Protein AF-A0A4Q6AAB5-F1 (afdb_monomer)

Nearest PDB structures (foldseek):
  7kp8-assembly1_B  TM=5.619E-01  e=3.065E+00  Mus musculus
  8qzs-assembly1_8  TM=2.755E-01  e=4.698E+00  Homo sapiens

Secondary structure (DSSP, 8-state):
---------------------PPTTTT---EEE-TTS-EEETTEEEGGGT--TT---EEEESS-SSSS-EEEE--EEETTTTEEE---EEESSEEEEE--TTTT--EEEEEE-----SS--SEEEEEEEE--SSTT--EEEEEEEEEEETTTTEEEEEEEEEEEEPPEEEEEEEEEE--

Foldseek 3Di:
DDDDDDDPDDPPDPCPPPPFPDQPCPQQPAWDQDPQRAIDGPQKDKPVVADDDPDYQWDWDAPDPPHGTDIDGDFFFDDPVGDTAGIDMAGHDWDWYFPDDPPPTHIDTDDDGDDDGPDDDFKDKDKDADDDPDPPDWDKDWDWDWDQDPVVRDIDTPWIWMDTDDHHHDIDMDITGTD

Sequence (179 aa):
MKSTKLFLTGMLLSCAGLAQSQILNADFEQWSVMANGKDSAHQWSSSNNVVIGTTVSLLKETPGHSGTAAAHVVTSPFGFVQYSTLGILVNGQANFSYGGGGGGANVAYESGGGIPIGFKPPSLKGFYKYETLTTSDQGMAVILLTKYNTTLNKRDTVSLATHSFPVVGSYTAFEINLP

Mean predicted aligned error: 7.6 Å

Radius of gyration: 21.96 Å; Cα contacts (8 Å, |Δi|>4): 319; chains: 1; bounding box: 41×71×73 Å

Structure (mmCIF, N/CA/C/O backbone):
data_AF-A0A4Q6AAB5-F1
#
_entry.id   AF-A0A4Q6AAB5-F1
#
loop_
_atom_site.group_PDB
_atom_site.id
_atom_site.type_symbol
_atom_site.label_atom_id
_atom_site.label_alt_id
_atom_site.label_comp_id
_atom_site.label_asym_id
_atom_site.label_entity_id
_atom_site.label_seq_id
_atom_site.pdbx_PDB_ins_code
_atom_site.Cartn_x
_atom_site.Cartn_y
_atom_site.Cartn_z
_atom_site.occupancy
_atom_site.B_iso_or_equiv
_atom_site.auth_seq_id
_atom_site.auth_comp_id
_atom_site.auth_asym_id
_atom_site.auth_atom_id
_atom_site.pdbx_PDB_model_num
ATOM 1 N N . MET A 1 1 ? -12.640 -55.649 47.898 1.00 43.22 1 MET A N 1
ATOM 2 C CA . MET A 1 1 ? -12.270 -54.216 47.886 1.00 43.22 1 MET A CA 1
ATOM 3 C C . MET A 1 1 ? -11.805 -53.870 46.480 1.00 43.22 1 MET A C 1
ATOM 5 O O . MET A 1 1 ? -10.789 -54.398 46.053 1.00 43.22 1 MET A O 1
ATOM 9 N N . LYS A 1 2 ? -12.612 -53.132 45.707 1.00 40.19 2 LYS A N 1
ATOM 10 C CA . LYS A 1 2 ? -12.336 -52.819 44.294 1.00 40.19 2 LYS A CA 1
ATOM 11 C C . LYS A 1 2 ? -11.726 -51.419 44.208 1.00 40.19 2 LYS A C 1
ATOM 13 O O . LYS A 1 2 ? -12.294 -50.474 44.741 1.00 40.19 2 LYS A O 1
ATOM 18 N N . SER A 1 3 ? -10.554 -51.322 43.589 1.00 48.56 3 SER A N 1
ATOM 19 C CA . SER A 1 3 ? -9.766 -50.101 43.424 1.00 48.56 3 SER A CA 1
ATOM 20 C C . SER A 1 3 ? -10.421 -49.143 42.423 1.00 48.56 3 SER A C 1
ATOM 22 O O . SER A 1 3 ? -10.491 -49.450 41.230 1.00 48.56 3 SER A O 1
ATOM 24 N N . THR A 1 4 ? -10.870 -47.984 42.900 1.00 55.84 4 THR A N 1
ATOM 25 C CA . THR A 1 4 ? -11.369 -46.870 42.083 1.00 55.84 4 THR A CA 1
ATOM 26 C C . THR A 1 4 ? -10.207 -46.258 41.300 1.00 55.84 4 THR A C 1
ATOM 28 O O . THR A 1 4 ? -9.316 -45.645 41.885 1.00 55.84 4 THR A O 1
ATOM 31 N N . LYS A 1 5 ? -10.180 -46.459 39.977 1.00 56.91 5 LYS A N 1
ATOM 32 C CA . LYS A 1 5 ? -9.194 -45.830 39.091 1.00 56.91 5 LYS A CA 1
ATOM 33 C C . LYS A 1 5 ? -9.625 -44.398 38.772 1.00 56.91 5 LYS A C 1
ATOM 35 O O . LYS A 1 5 ? -10.750 -44.157 38.345 1.00 56.91 5 LYS A O 1
ATOM 40 N N . LEU A 1 6 ? -8.689 -43.489 39.014 1.00 57.41 6 LEU A N 1
ATOM 41 C CA . LEU A 1 6 ? -8.709 -42.054 38.761 1.00 57.41 6 LEU A CA 1
ATOM 42 C C . LEU A 1 6 ? -9.123 -41.748 37.307 1.00 57.41 6 LEU A C 1
ATOM 44 O O . LEU A 1 6 ? -8.396 -42.080 36.374 1.00 57.41 6 LEU A O 1
ATOM 48 N N . PHE A 1 7 ? -10.280 -41.112 37.124 1.00 54.22 7 PHE A N 1
ATOM 49 C CA . PHE A 1 7 ? -10.737 -40.569 35.841 1.00 54.22 7 PHE A CA 1
ATOM 50 C C . PHE A 1 7 ? -10.439 -39.061 35.832 1.00 54.22 7 PHE A C 1
ATOM 52 O O . PHE A 1 7 ? -11.279 -38.243 36.193 1.00 54.22 7 PHE A O 1
ATOM 59 N N . LEU A 1 8 ? -9.201 -38.690 35.489 1.00 56.28 8 LEU A N 1
ATOM 60 C CA . LEU A 1 8 ? -8.804 -37.298 35.254 1.00 56.28 8 LEU A CA 1
ATOM 61 C C . LEU A 1 8 ? -8.865 -37.030 33.744 1.00 56.28 8 LEU A C 1
ATOM 63 O O . LEU A 1 8 ? -7.852 -36.947 33.052 1.00 56.28 8 LEU A O 1
ATOM 67 N N . THR A 1 9 ? -10.083 -36.999 33.210 1.00 54.84 9 THR A N 1
ATOM 68 C CA . THR A 1 9 ? -10.344 -36.764 31.789 1.00 54.84 9 THR A CA 1
ATOM 69 C C . THR A 1 9 ? -10.409 -35.267 31.514 1.00 54.84 9 THR A C 1
ATOM 71 O O . THR A 1 9 ? -11.390 -34.608 31.835 1.00 54.84 9 THR A O 1
ATOM 74 N N . GLY A 1 10 ? -9.365 -34.758 30.859 1.00 55.53 10 GLY A N 1
ATOM 75 C CA . GLY A 1 10 ? -9.547 -33.848 29.729 1.00 55.53 10 GLY A CA 1
ATOM 76 C C . GLY A 1 10 ? -9.841 -32.382 30.033 1.00 55.53 10 GLY A C 1
ATOM 77 O O . GLY A 1 10 ? -10.748 -31.820 29.432 1.00 55.53 10 GLY A O 1
ATOM 78 N N . MET A 1 11 ? -9.011 -31.717 30.837 1.00 53.50 11 MET A N 1
ATOM 79 C CA . MET A 1 11 ? -8.832 -30.263 30.717 1.00 53.50 11 MET A CA 1
ATOM 80 C C . MET A 1 11 ? -7.807 -29.989 29.598 1.00 53.50 11 MET A C 1
ATOM 82 O O . MET A 1 11 ? -6.718 -29.465 29.818 1.00 53.50 11 MET A O 1
ATOM 86 N N . LEU A 1 12 ? -8.119 -30.453 28.382 1.00 54.41 12 LEU A N 1
ATOM 87 C CA . LEU A 1 12 ? -7.365 -30.117 27.178 1.00 54.41 12 LEU A CA 1
ATOM 88 C C . LEU A 1 12 ? -7.671 -28.661 26.849 1.00 54.41 12 LEU A C 1
ATOM 90 O O . LEU A 1 12 ? -8.711 -28.346 26.280 1.00 54.41 12 LEU A O 1
ATOM 94 N N . LEU A 1 13 ? -6.759 -27.806 27.309 1.00 56.72 13 LEU A N 1
ATOM 95 C CA . LEU A 1 13 ? -6.374 -26.521 26.742 1.00 56.72 13 LEU A CA 1
ATOM 96 C C . LEU A 1 13 ? -7.282 -26.056 25.595 1.00 56.72 13 LEU A C 1
ATOM 98 O O . LEU A 1 13 ? -6.943 -26.175 24.418 1.00 56.72 13 LEU A O 1
ATOM 102 N N . SER A 1 14 ? -8.382 -25.392 25.940 1.00 51.00 14 SER A N 1
ATOM 103 C CA . SER A 1 14 ? -8.953 -24.368 25.073 1.00 51.00 14 SER A CA 1
ATOM 104 C C . SER A 1 14 ? -8.048 -23.135 25.143 1.00 51.00 14 SER A C 1
ATOM 106 O O . SER A 1 14 ? -8.457 -22.061 25.583 1.00 51.00 14 SER A O 1
ATOM 108 N N . CYS A 1 15 ? -6.791 -23.281 24.716 1.00 54.50 15 CYS A N 1
ATOM 109 C CA . CYS A 1 15 ? -6.034 -22.160 24.189 1.00 54.50 15 CYS A CA 1
ATOM 110 C C . CYS A 1 15 ? -6.693 -21.815 22.855 1.00 54.50 15 CYS A C 1
ATOM 112 O O . CYS A 1 15 ? -6.166 -22.108 21.786 1.00 54.50 15 CYS A O 1
ATOM 114 N N . ALA A 1 16 ? -7.888 -21.225 22.931 1.00 52.66 16 ALA A N 1
ATOM 115 C CA . ALA A 1 16 ? -8.398 -20.383 21.876 1.00 52.66 16 ALA A CA 1
ATOM 116 C C . ALA A 1 16 ? -7.387 -19.244 21.785 1.00 52.66 16 ALA A C 1
ATOM 118 O O . ALA A 1 16 ? -7.485 -18.246 22.500 1.00 52.66 16 ALA A O 1
ATOM 119 N N . GLY A 1 17 ? -6.330 -19.473 20.998 1.00 54.16 17 GLY A N 1
ATOM 120 C CA . GLY A 1 17 ? -5.421 -18.430 20.585 1.00 54.16 17 GLY A CA 1
ATOM 121 C C . GLY A 1 17 ? -6.315 -17.310 20.106 1.00 54.16 17 GLY A C 1
ATOM 122 O O . GLY A 1 17 ? -7.160 -17.529 19.238 1.00 54.16 17 GLY A O 1
ATOM 123 N N . LEU A 1 18 ? -6.217 -16.163 20.771 1.00 51.06 18 LEU A N 1
ATOM 124 C CA . LEU A 1 18 ? -6.867 -14.948 20.329 1.00 51.06 18 LEU A CA 1
ATOM 125 C C . LEU A 1 18 ? -6.404 -14.772 18.890 1.00 51.06 18 LEU A C 1
ATOM 127 O O . LEU A 1 18 ? -5.258 -14.388 18.657 1.00 51.06 18 LEU A O 1
ATOM 131 N N . ALA A 1 19 ? -7.253 -15.153 17.938 1.00 54.97 19 ALA A N 1
ATOM 132 C CA . ALA A 1 19 ? -7.039 -14.878 16.540 1.00 54.97 19 ALA A CA 1
ATOM 133 C C . ALA A 1 19 ? -7.083 -13.358 16.459 1.00 54.97 19 ALA A C 1
ATOM 135 O O . ALA A 1 19 ? -8.150 -12.747 16.390 1.00 54.97 19 ALA A O 1
ATOM 136 N N . GLN A 1 20 ? -5.916 -12.731 16.604 1.00 60.28 20 GLN A N 1
ATOM 137 C CA . GLN A 1 20 ? -5.741 -11.348 16.224 1.00 60.28 20 GLN A CA 1
ATOM 138 C C . GLN A 1 20 ? -6.239 -11.307 14.789 1.00 60.28 20 GLN A C 1
ATOM 140 O O . GLN A 1 20 ? -5.751 -12.071 13.960 1.00 60.28 20 GLN A O 1
ATOM 145 N N . SER A 1 21 ? -7.284 -10.516 14.538 1.00 59.91 21 SER A N 1
ATOM 146 C CA . SER A 1 21 ? -7.788 -10.272 13.192 1.00 59.91 21 SER A CA 1
ATOM 147 C C . SER A 1 21 ? -6.615 -9.795 12.348 1.00 59.91 21 SER A C 1
ATOM 149 O O . SER A 1 21 ? -6.249 -8.619 12.390 1.00 59.91 21 SER A O 1
ATOM 151 N N . GLN A 1 22 ? -5.989 -10.733 11.649 1.00 76.81 22 GLN A N 1
ATOM 152 C CA . GLN A 1 22 ? -4.852 -10.474 10.797 1.00 76.81 22 GLN A CA 1
ATOM 153 C C . GLN A 1 22 ? -5.372 -9.714 9.583 1.00 76.81 22 GLN A C 1
ATOM 155 O O . GLN A 1 22 ? -6.506 -9.922 9.142 1.00 76.81 22 GLN A O 1
ATOM 160 N N . ILE A 1 23 ? -4.550 -8.816 9.043 1.00 89.56 23 ILE A N 1
ATOM 161 C CA . ILE A 1 23 ? -4.801 -8.297 7.701 1.00 89.56 23 ILE A CA 1
ATOM 162 C C . ILE A 1 23 ? -4.954 -9.520 6.787 1.00 89.56 23 ILE A C 1
ATOM 164 O O . ILE A 1 23 ? -4.093 -10.402 6.770 1.00 89.56 23 ILE A O 1
ATOM 168 N N . LEU A 1 24 ? -6.088 -9.620 6.098 1.00 92.38 24 LEU A N 1
ATOM 169 C CA . LEU A 1 24 ? -6.353 -10.751 5.216 1.00 92.38 24 LEU A CA 1
ATOM 170 C C . LEU A 1 24 ? -5.321 -10.756 4.082 1.00 92.38 24 LEU A C 1
ATOM 172 O O . LEU A 1 24 ? -5.026 -9.696 3.531 1.00 92.38 24 LEU A O 1
ATOM 176 N N . ASN A 1 25 ? -4.792 -11.937 3.742 1.00 95.38 25 ASN A N 1
ATOM 177 C CA . ASN A 1 25 ? -3.766 -12.101 2.702 1.00 95.38 25 ASN A CA 1
ATOM 178 C C . ASN A 1 25 ? -2.550 -11.169 2.915 1.00 95.38 25 ASN A C 1
ATOM 180 O O . ASN A 1 25 ? -2.081 -10.515 1.986 1.00 95.38 25 ASN A O 1
ATOM 184 N N . ALA A 1 26 ? -2.084 -11.039 4.164 1.00 94.50 26 ALA A N 1
ATOM 185 C CA . ALA A 1 26 ? -0.901 -10.238 4.509 1.00 94.50 26 ALA A CA 1
ATOM 186 C C . ALA A 1 26 ? 0.427 -10.878 4.074 1.00 94.50 26 ALA A C 1
ATOM 188 O O . ALA A 1 26 ? 1.454 -10.206 4.050 1.00 94.50 26 ALA A O 1
ATOM 189 N N . ASP A 1 27 ? 0.404 -12.174 3.776 1.00 95.06 27 ASP A N 1
ATOM 190 C CA . ASP A 1 27 ? 1.506 -12.942 3.200 1.00 95.06 27 ASP A CA 1
ATOM 191 C C . ASP A 1 27 ? 1.584 -12.809 1.672 1.00 95.06 27 ASP A C 1
ATOM 193 O O . ASP A 1 27 ? 2.585 -13.199 1.087 1.00 95.06 27 ASP A O 1
ATOM 197 N N . PHE A 1 28 ? 0.567 -12.216 1.033 1.00 97.25 28 PHE A N 1
ATOM 198 C CA . PHE A 1 28 ? 0.476 -12.0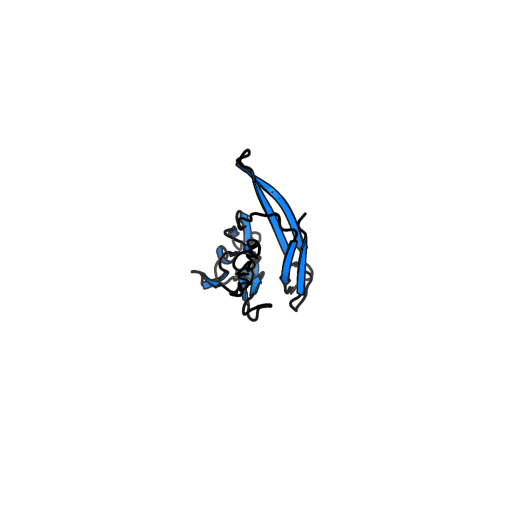45 -0.416 1.00 97.25 28 PHE A CA 1
ATOM 199 C C . PHE A 1 28 ? 0.577 -13.363 -1.190 1.00 97.25 28 PHE A C 1
ATOM 201 O O . PHE A 1 28 ? 1.208 -13.415 -2.240 1.00 97.25 28 PHE A O 1
ATOM 208 N N . GLU A 1 29 ? -0.075 -14.428 -0.733 1.00 97.81 29 GLU A N 1
ATOM 209 C CA . GLU A 1 29 ? -0.094 -15.703 -1.465 1.00 97.81 29 GLU A CA 1
ATOM 210 C C . GLU A 1 29 ? -1.301 -15.821 -2.412 1.00 97.81 29 GLU A C 1
ATOM 212 O O . GLU A 1 29 ? -1.269 -16.565 -3.396 1.00 97.81 29 GLU A O 1
ATOM 217 N N . GLN A 1 30 ? -2.361 -15.040 -2.179 1.00 97.81 30 GLN A N 1
ATOM 218 C CA . GLN A 1 30 ? -3.592 -15.082 -2.972 1.00 97.81 30 GLN A CA 1
ATOM 219 C C . GLN A 1 30 ? -3.668 -13.936 -3.990 1.00 97.81 30 GLN A C 1
ATOM 221 O O . GLN A 1 30 ? -3.743 -12.759 -3.623 1.00 97.81 30 GLN A O 1
ATOM 226 N N . TRP A 1 31 ? -3.706 -14.292 -5.277 1.00 98.06 31 TRP A N 1
ATOM 227 C CA . TRP A 1 31 ? -3.702 -13.357 -6.404 1.00 98.06 31 TRP A CA 1
ATOM 228 C C . TRP A 1 31 ? -4.721 -13.745 -7.470 1.00 98.06 31 TRP A C 1
ATOM 230 O O . TRP A 1 31 ? -5.031 -14.921 -7.660 1.00 98.06 31 TRP A O 1
ATOM 240 N N . SER A 1 32 ? -5.157 -12.744 -8.222 1.00 97.44 32 SER A N 1
ATOM 241 C CA . SER A 1 32 ? -5.916 -12.887 -9.460 1.00 97.44 32 SER A CA 1
ATOM 242 C C . SER A 1 32 ? -5.357 -11.946 -10.524 1.00 97.44 32 SER A C 1
ATOM 244 O O . SER A 1 32 ? -4.598 -11.024 -10.218 1.00 97.44 32 SE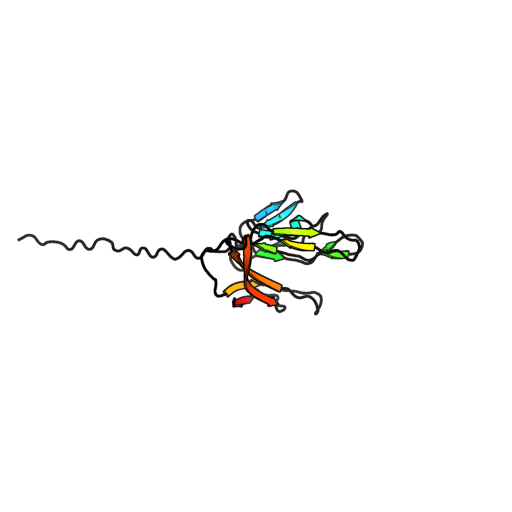R A O 1
ATOM 246 N N . VAL A 1 33 ? -5.751 -12.171 -11.774 1.00 95.81 33 VAL A N 1
ATOM 247 C CA . VAL A 1 33 ? -5.492 -11.243 -12.878 1.00 95.81 33 VAL A CA 1
ATOM 248 C C . VAL A 1 33 ? -6.788 -10.494 -13.167 1.00 95.81 33 VAL A C 1
ATOM 250 O O . VAL A 1 33 ? -7.836 -11.108 -13.371 1.00 95.81 33 VAL A O 1
ATOM 253 N N . MET A 1 34 ? -6.733 -9.165 -13.159 1.00 90.81 34 MET A N 1
ATOM 254 C CA . MET A 1 34 ? -7.886 -8.311 -13.441 1.00 90.81 34 MET A CA 1
ATOM 255 C C . MET A 1 34 ? -8.265 -8.338 -14.925 1.00 90.81 34 MET A C 1
ATOM 257 O O . MET A 1 34 ? -7.481 -8.739 -15.781 1.00 90.81 34 MET A O 1
ATOM 261 N N . ALA A 1 35 ? -9.449 -7.817 -15.258 1.00 87.38 35 ALA A N 1
ATOM 262 C CA . ALA A 1 35 ? -9.916 -7.715 -16.645 1.00 87.38 35 ALA A CA 1
ATOM 263 C C . ALA A 1 35 ? -8.978 -6.896 -17.558 1.00 87.38 35 ALA A C 1
ATOM 265 O O . ALA A 1 35 ? -8.960 -7.104 -18.767 1.00 87.38 35 ALA A O 1
ATOM 266 N N . ASN A 1 36 ? -8.177 -5.987 -16.988 1.00 86.38 36 ASN A N 1
ATOM 267 C CA . ASN A 1 36 ? -7.155 -5.223 -17.708 1.00 86.38 36 ASN A CA 1
ATOM 268 C C . ASN A 1 36 ? -5.803 -5.962 -17.839 1.00 86.38 36 ASN A C 1
ATOM 270 O O . ASN A 1 36 ? -4.825 -5.354 -18.268 1.00 86.38 36 ASN A O 1
ATOM 274 N N . GLY A 1 37 ? -5.738 -7.241 -17.451 1.00 91.31 37 GLY A N 1
ATOM 275 C CA . GLY A 1 37 ? -4.548 -8.089 -17.542 1.00 91.31 37 GLY A CA 1
ATOM 276 C C . GLY A 1 37 ? -3.503 -7.867 -16.447 1.00 91.31 37 GLY A C 1
ATOM 277 O O . GLY A 1 37 ? -2.430 -8.456 -16.525 1.00 91.31 37 GLY A O 1
ATOM 278 N N . LYS A 1 38 ? -3.779 -7.022 -15.446 1.00 94.12 38 LYS A N 1
ATOM 279 C CA . LYS A 1 38 ? -2.826 -6.682 -14.377 1.00 94.12 38 LYS A CA 1
ATOM 280 C C . LYS A 1 38 ? -3.065 -7.525 -13.130 1.00 94.12 38 LYS A C 1
ATOM 282 O O . LYS A 1 38 ? -4.204 -7.890 -12.830 1.00 94.12 38 LYS A O 1
ATOM 287 N N . ASP A 1 39 ? -2.000 -7.769 -12.377 1.00 95.56 39 ASP A N 1
ATOM 288 C CA . ASP A 1 39 ? -2.073 -8.488 -11.108 1.00 95.56 39 ASP A CA 1
ATOM 289 C C . ASP A 1 39 ? -2.907 -7.730 -10.065 1.00 95.56 39 ASP A C 1
ATOM 291 O O . ASP A 1 39 ? -2.854 -6.496 -9.953 1.00 95.56 39 ASP A O 1
ATOM 295 N N . SER A 1 40 ? -3.652 -8.495 -9.268 1.00 97.00 40 SER A N 1
ATOM 296 C CA . SER A 1 40 ? -4.423 -8.021 -8.121 1.00 97.00 40 SER A CA 1
ATOM 297 C C . SER A 1 40 ? -4.316 -9.000 -6.955 1.00 97.00 40 SER A C 1
ATOM 299 O O . SER A 1 40 ? -4.730 -10.161 -7.049 1.00 97.00 40 SER A O 1
ATOM 301 N N . ALA A 1 41 ? -3.757 -8.524 -5.844 1.00 97.75 41 ALA A N 1
ATOM 302 C CA . ALA A 1 41 ? -3.713 -9.267 -4.592 1.00 97.75 41 ALA A CA 1
ATOM 303 C C . ALA A 1 41 ? -5.100 -9.251 -3.933 1.00 97.75 41 ALA A C 1
ATOM 305 O O . ALA A 1 41 ? -5.700 -8.193 -3.736 1.00 97.75 41 ALA A O 1
ATOM 306 N N . HIS A 1 42 ? -5.622 -10.421 -3.561 1.00 97.25 42 HIS A N 1
ATOM 307 C CA . HIS A 1 42 ? -6.937 -10.510 -2.923 1.00 97.25 42 HIS A CA 1
ATOM 308 C C . HIS A 1 42 ? -6.973 -9.707 -1.621 1.00 97.25 42 HIS A C 1
ATOM 310 O O . HIS A 1 42 ? -6.038 -9.796 -0.833 1.00 97.25 42 HIS A O 1
ATOM 316 N N . GLN A 1 43 ? -8.076 -8.992 -1.364 1.00 95.88 43 GLN A N 1
ATOM 317 C CA . GLN A 1 43 ? -8.265 -8.130 -0.181 1.00 95.88 43 GLN A CA 1
ATOM 318 C C . GLN A 1 43 ? -7.353 -6.897 -0.120 1.00 95.88 43 GLN A C 1
ATOM 320 O O . GLN A 1 43 ? -7.302 -6.230 0.911 1.00 95.88 43 GLN A O 1
ATOM 325 N N . TRP A 1 44 ? -6.691 -6.550 -1.222 1.00 97.62 44 TRP A N 1
ATOM 326 C CA . TRP A 1 44 ? -5.945 -5.309 -1.368 1.00 97.62 44 TRP A CA 1
ATOM 327 C C . TRP A 1 44 ? -6.416 -4.567 -2.617 1.00 97.62 44 TRP A C 1
ATOM 329 O O . TRP A 1 44 ? -6.767 -5.169 -3.629 1.00 97.62 44 TRP A O 1
ATOM 339 N N . SER A 1 45 ? -6.412 -3.244 -2.547 1.00 97.94 45 SER A N 1
ATOM 340 C CA . SER A 1 45 ? -6.664 -2.366 -3.684 1.00 97.94 45 SER A CA 1
ATOM 341 C C . SER A 1 45 ? -5.370 -1.675 -4.073 1.00 97.94 45 SER A C 1
ATOM 343 O O . SER A 1 45 ? -4.564 -1.323 -3.211 1.00 97.94 45 SER A O 1
ATOM 345 N N . SER A 1 46 ? -5.162 -1.449 -5.365 1.00 97.44 46 SER A N 1
ATOM 346 C CA . SER A 1 46 ? -3.953 -0.788 -5.835 1.00 97.44 46 SER A CA 1
ATOM 347 C C . SER A 1 46 ? -4.227 0.193 -6.959 1.00 97.44 46 SER A C 1
ATOM 349 O O . SER A 1 46 ? -5.268 0.183 -7.614 1.00 97.44 46 SER A O 1
ATOM 351 N N . SER A 1 47 ? -3.224 1.022 -7.209 1.00 95.38 47 SER A N 1
ATOM 352 C CA . SER A 1 47 ? -3.133 1.901 -8.376 1.00 95.38 47 SER A CA 1
ATOM 353 C C . SER A 1 47 ? -3.369 1.190 -9.727 1.00 95.38 47 SER A C 1
ATOM 355 O O . SER A 1 47 ? -3.863 1.839 -10.650 1.00 95.38 47 SER A O 1
ATOM 357 N N . ASN A 1 48 ? -3.155 -0.136 -9.844 1.00 95.06 48 ASN A N 1
ATOM 358 C CA . ASN A 1 48 ? -3.515 -0.909 -11.050 1.00 95.06 48 ASN A CA 1
ATOM 359 C C . ASN A 1 48 ? -5.001 -0.775 -11.434 1.00 95.06 48 ASN A C 1
ATOM 361 O O . ASN A 1 48 ? -5.341 -0.982 -12.601 1.00 95.06 48 ASN A O 1
ATOM 365 N N . ASN A 1 49 ? -5.873 -0.433 -10.478 1.00 93.69 49 ASN A N 1
ATOM 366 C CA . ASN A 1 49 ? -7.313 -0.275 -10.691 1.00 93.69 49 ASN A CA 1
ATOM 367 C C . ASN A 1 49 ? -7.659 0.921 -11.588 1.00 93.69 49 ASN A C 1
ATOM 369 O O . ASN A 1 49 ? -8.708 0.917 -12.226 1.00 93.69 49 ASN A O 1
ATOM 373 N N . VAL A 1 50 ? -6.803 1.945 -11.622 1.00 91.38 50 VAL A N 1
ATOM 374 C CA . VAL A 1 50 ? -7.094 3.220 -12.302 1.00 91.38 50 VAL A CA 1
ATOM 375 C C . VAL A 1 50 ? -6.100 3.568 -13.398 1.00 91.38 50 VAL A C 1
ATOM 377 O O . VAL A 1 50 ? -6.409 4.373 -14.274 1.00 91.38 50 VAL A O 1
ATOM 380 N N . VAL A 1 51 ? -4.914 2.954 -13.391 1.00 88.56 51 VAL A N 1
ATOM 381 C CA . VAL A 1 51 ? -3.930 3.175 -14.452 1.00 88.56 51 VAL A CA 1
ATOM 382 C C . VAL A 1 51 ? -4.355 2.501 -15.756 1.00 88.56 51 VAL A C 1
ATOM 384 O O . VAL A 1 51 ? -4.781 1.342 -15.780 1.00 88.56 51 VAL A O 1
ATOM 387 N N . ILE A 1 52 ? -4.189 3.213 -16.868 1.00 83.75 52 ILE A N 1
ATOM 388 C CA . ILE A 1 52 ? -4.588 2.771 -18.211 1.00 83.75 52 ILE A CA 1
ATOM 389 C C . ILE A 1 52 ? -3.400 2.228 -19.016 1.00 83.75 52 ILE A C 1
ATOM 391 O O . ILE A 1 52 ? -2.240 2.391 -18.640 1.00 83.75 52 ILE A O 1
ATOM 395 N N . GLY A 1 53 ? -3.693 1.565 -20.137 1.00 84.12 53 GLY A N 1
ATOM 396 C CA . GLY A 1 53 ? -2.674 1.017 -21.033 1.00 84.12 53 GLY A CA 1
ATOM 397 C C . GLY A 1 53 ? -1.768 -0.014 -20.352 1.00 84.12 53 GLY A C 1
ATOM 398 O O . GLY A 1 53 ? -2.204 -0.760 -19.473 1.00 84.12 53 GLY A O 1
ATOM 399 N N . THR A 1 54 ? -0.498 -0.033 -20.756 1.00 84.88 54 THR A N 1
ATOM 400 C CA . THR A 1 54 ? 0.512 -1.010 -20.316 1.00 84.88 54 THR A CA 1
ATOM 401 C C . THR A 1 54 ? 1.186 -0.664 -18.988 1.00 84.88 54 THR A C 1
ATOM 403 O O . THR A 1 54 ? 2.065 -1.401 -18.555 1.00 84.88 54 THR A O 1
ATOM 406 N N . THR A 1 55 ? 0.823 0.441 -18.333 1.00 88.94 55 THR A N 1
ATOM 407 C CA . THR A 1 55 ? 1.418 0.806 -17.041 1.00 88.94 55 THR A CA 1
ATOM 408 C C . THR A 1 55 ? 0.980 -0.185 -15.971 1.00 88.94 55 THR A C 1
ATOM 410 O O . THR A 1 55 ? -0.217 -0.380 -15.759 1.00 88.94 55 THR A O 1
ATOM 413 N N . VAL A 1 56 ? 1.947 -0.791 -15.290 1.00 91.81 56 VAL A N 1
ATOM 414 C CA . VAL A 1 56 ? 1.726 -1.714 -14.174 1.00 91.81 56 VAL A CA 1
ATOM 415 C C . VAL A 1 56 ? 2.454 -1.167 -12.957 1.00 91.81 56 VAL A C 1
ATOM 417 O O . VAL A 1 56 ? 3.623 -0.809 -13.054 1.00 91.81 56 VAL A O 1
ATOM 420 N N . SER A 1 57 ? 1.764 -1.067 -11.830 1.00 93.75 57 SER A N 1
ATOM 421 C CA . SER A 1 57 ? 2.277 -0.464 -10.597 1.00 93.75 57 SER A CA 1
ATOM 422 C C . SER A 1 57 ? 2.209 -1.395 -9.382 1.00 93.75 57 SER A C 1
ATOM 424 O O . SER A 1 57 ? 2.783 -1.098 -8.335 1.00 93.75 57 SER A O 1
ATOM 426 N N . LEU A 1 58 ? 1.539 -2.538 -9.533 1.00 97.25 58 LEU A N 1
ATOM 427 C CA . LEU A 1 58 ? 1.604 -3.685 -8.633 1.00 97.25 58 LEU A CA 1
ATOM 428 C C . LEU A 1 58 ? 1.849 -4.951 -9.460 1.00 97.25 58 LEU A C 1
ATOM 430 O O . LEU A 1 58 ? 1.140 -5.192 -10.439 1.00 97.25 58 LEU A O 1
ATOM 434 N N . LEU A 1 59 ? 2.813 -5.758 -9.033 1.00 97.12 59 LEU A N 1
ATOM 435 C CA . LEU A 1 59 ? 3.173 -7.046 -9.619 1.00 97.12 59 LEU A CA 1
ATOM 436 C C . LEU A 1 59 ? 3.243 -8.104 -8.516 1.00 97.12 59 LEU A C 1
ATOM 438 O O . LEU A 1 59 ? 3.648 -7.806 -7.386 1.00 97.12 59 LEU A O 1
ATOM 442 N N . LYS A 1 60 ? 2.908 -9.349 -8.855 1.00 97.94 60 LYS A N 1
ATOM 443 C CA . LYS A 1 60 ? 3.286 -10.504 -8.043 1.00 97.94 60 LYS A CA 1
ATOM 444 C C . LYS A 1 60 ? 4.774 -10.791 -8.249 1.00 97.94 60 LYS A C 1
ATOM 446 O O . LYS A 1 60 ? 5.210 -11.058 -9.365 1.00 97.94 60 LYS A O 1
ATOM 451 N N . GLU A 1 61 ? 5.554 -10.773 -7.175 1.00 97.44 61 GLU A N 1
ATOM 452 C CA . GLU A 1 61 ? 6.975 -11.134 -7.195 1.00 97.44 61 GLU A CA 1
ATOM 453 C C . GLU A 1 61 ? 7.194 -12.549 -6.657 1.00 97.44 61 GLU A C 1
ATOM 455 O O . GLU A 1 61 ? 6.496 -13.000 -5.750 1.00 97.44 61 GLU A O 1
ATOM 460 N N . THR A 1 62 ? 8.177 -13.259 -7.213 1.00 96.50 62 THR A N 1
ATOM 461 C CA . THR A 1 62 ? 8.608 -14.589 -6.770 1.00 96.50 62 THR A CA 1
ATOM 462 C C . THR A 1 62 ? 10.139 -14.668 -6.850 1.00 96.50 62 THR A C 1
ATOM 464 O O . THR A 1 62 ? 10.696 -14.296 -7.884 1.00 96.50 62 THR A O 1
ATOM 467 N N . PRO A 1 63 ? 10.834 -15.176 -5.815 1.00 95.19 63 PRO A N 1
ATOM 468 C CA . PRO A 1 63 ? 10.285 -15.684 -4.556 1.00 95.19 63 PRO A CA 1
ATOM 469 C C . PRO A 1 63 ? 9.899 -14.565 -3.575 1.00 95.19 63 PRO A C 1
ATOM 471 O O . PRO A 1 63 ? 10.529 -13.510 -3.539 1.00 95.19 63 PRO A O 1
ATOM 474 N N . GLY A 1 64 ? 8.885 -14.828 -2.749 1.00 95.44 64 GLY A N 1
ATOM 475 C CA . GLY A 1 64 ? 8.588 -14.016 -1.567 1.00 95.44 64 GLY A CA 1
ATOM 476 C C . GLY A 1 64 ? 9.577 -14.252 -0.420 1.00 95.44 64 GLY A C 1
ATOM 477 O O . GLY A 1 64 ? 10.362 -15.199 -0.442 1.00 95.44 64 GLY A O 1
ATOM 478 N N . HIS A 1 65 ? 9.531 -13.403 0.614 1.00 96.12 65 HIS A N 1
ATOM 479 C CA . HIS A 1 65 ? 10.317 -13.612 1.842 1.00 96.12 65 HIS A CA 1
ATOM 480 C C . HIS A 1 65 ? 9.868 -14.866 2.601 1.00 96.12 65 HIS A C 1
ATOM 482 O O . HIS A 1 65 ? 10.676 -15.667 3.068 1.00 96.12 65 HIS A O 1
ATOM 488 N N . SER A 1 66 ? 8.555 -15.003 2.761 1.00 92.38 66 SER A N 1
ATOM 489 C CA . SER A 1 66 ? 7.896 -16.148 3.373 1.00 92.38 66 SER A CA 1
ATOM 490 C C . SER A 1 66 ? 6.899 -16.674 2.356 1.00 92.38 66 SER A C 1
ATOM 492 O O . SER A 1 66 ? 6.155 -15.882 1.797 1.00 92.38 66 SER A O 1
ATOM 494 N N . GLY A 1 67 ? 6.905 -17.981 2.100 1.00 94.25 67 GLY A N 1
ATOM 495 C CA . GLY A 1 67 ? 6.054 -18.564 1.065 1.00 94.25 67 GLY A CA 1
ATOM 496 C C . GLY A 1 67 ? 6.640 -18.421 -0.339 1.00 94.25 67 GLY A C 1
ATOM 497 O O . GLY A 1 67 ? 7.848 -18.558 -0.537 1.00 94.25 67 GLY A O 1
ATOM 498 N N . THR A 1 68 ? 5.768 -18.228 -1.324 1.00 97.25 68 THR A N 1
ATOM 499 C CA . THR A 1 68 ? 6.126 -18.225 -2.747 1.00 97.25 68 THR A CA 1
ATOM 500 C C . THR A 1 68 ? 6.032 -16.848 -3.381 1.00 97.25 68 THR A C 1
ATOM 502 O O . THR A 1 68 ? 6.644 -16.628 -4.427 1.00 97.25 68 THR A O 1
ATOM 505 N N . ALA A 1 69 ? 5.317 -15.910 -2.762 1.00 97.69 69 ALA A N 1
ATOM 506 C CA . ALA A 1 69 ? 4.967 -14.652 -3.394 1.00 97.69 69 ALA A CA 1
ATOM 507 C C . ALA A 1 69 ? 5.172 -13.429 -2.492 1.00 97.69 69 ALA A C 1
ATOM 509 O O . ALA A 1 69 ? 5.210 -13.513 -1.270 1.00 97.69 69 ALA A O 1
ATOM 510 N N . ALA A 1 70 ? 5.329 -12.267 -3.121 1.00 98.25 70 ALA A N 1
ATOM 511 C CA . ALA A 1 70 ? 5.323 -10.968 -2.460 1.00 98.25 70 ALA A CA 1
ATOM 512 C C . ALA A 1 70 ? 4.660 -9.916 -3.356 1.00 98.25 70 ALA A C 1
ATOM 514 O O . ALA A 1 70 ? 4.562 -10.085 -4.573 1.00 98.25 70 ALA A O 1
ATOM 515 N N . ALA A 1 71 ? 4.210 -8.816 -2.753 1.00 98.25 71 ALA A N 1
ATOM 516 C CA . ALA A 1 71 ? 3.752 -7.650 -3.495 1.00 98.25 71 ALA A CA 1
ATOM 517 C C . ALA A 1 71 ? 4.938 -6.766 -3.898 1.00 98.25 71 ALA A C 1
ATOM 519 O O . ALA A 1 71 ? 5.624 -6.216 -3.038 1.00 98.25 71 ALA A O 1
ATOM 520 N N . HIS A 1 72 ? 5.131 -6.583 -5.202 1.00 97.94 72 HIS A N 1
ATOM 521 C CA . HIS A 1 72 ? 6.083 -5.626 -5.754 1.00 97.94 72 HIS A CA 1
ATOM 522 C C . HIS A 1 72 ? 5.324 -4.388 -6.224 1.00 97.94 72 HIS A C 1
ATOM 524 O O . HIS A 1 72 ? 4.614 -4.407 -7.230 1.00 97.94 72 HIS A O 1
ATOM 530 N N . VAL A 1 73 ? 5.454 -3.312 -5.451 1.00 97.44 73 VAL A N 1
ATOM 531 C CA . VAL A 1 73 ? 4.879 -2.001 -5.758 1.00 97.44 73 VAL A CA 1
ATOM 532 C C . VAL A 1 73 ? 5.948 -1.152 -6.431 1.00 97.44 73 VAL A C 1
ATOM 534 O O . VAL A 1 73 ? 7.043 -1.009 -5.894 1.00 97.44 73 VAL A O 1
ATOM 537 N N . VAL A 1 74 ? 5.634 -0.589 -7.596 1.00 94.81 74 VAL A N 1
ATOM 538 C CA . VAL A 1 74 ? 6.606 0.132 -8.424 1.00 94.81 74 VAL A CA 1
ATOM 539 C C . VAL A 1 74 ? 6.011 1.418 -8.984 1.00 94.81 74 VAL A C 1
ATOM 541 O O . VAL A 1 74 ? 4.843 1.469 -9.377 1.00 94.81 74 VAL A O 1
ATOM 544 N N . THR A 1 75 ? 6.830 2.466 -9.029 1.00 92.12 75 THR A N 1
ATOM 545 C CA . THR A 1 75 ? 6.528 3.671 -9.803 1.00 92.12 75 THR A CA 1
ATOM 546 C C . THR A 1 75 ? 6.885 3.402 -11.256 1.00 92.12 75 THR A C 1
ATOM 548 O O . THR A 1 75 ? 8.048 3.168 -11.575 1.00 92.12 75 THR A O 1
ATOM 551 N N . SER A 1 76 ? 5.893 3.451 -12.139 1.00 88.06 76 SER A N 1
ATOM 552 C CA . SER A 1 76 ? 6.066 3.104 -13.551 1.00 88.06 76 SER A CA 1
ATOM 553 C C . SER A 1 76 ? 5.822 4.308 -14.453 1.00 88.06 76 SER A C 1
ATOM 555 O O . SER A 1 76 ? 4.863 5.049 -14.228 1.00 88.06 76 SER A O 1
ATOM 557 N N . PRO A 1 77 ? 6.633 4.518 -15.503 1.00 83.94 77 PRO A N 1
ATOM 558 C CA . PRO A 1 77 ? 6.363 5.569 -16.469 1.00 83.94 77 PRO A CA 1
ATOM 559 C C . PRO A 1 77 ? 5.064 5.283 -17.239 1.00 83.94 77 PRO A C 1
ATOM 561 O O . PRO A 1 77 ? 4.671 4.132 -17.457 1.00 83.94 77 PRO A O 1
ATOM 564 N N . PHE A 1 78 ? 4.402 6.348 -17.680 1.00 76.69 78 PHE A N 1
ATOM 565 C CA . PHE A 1 78 ? 3.224 6.293 -18.538 1.00 76.69 78 PHE A CA 1
ATOM 566 C C . PHE A 1 78 ? 3.390 7.168 -19.785 1.00 76.69 78 PHE A C 1
ATOM 568 O O . PHE A 1 78 ? 3.836 8.317 -19.716 1.00 76.69 78 PHE A O 1
ATOM 575 N N . GLY A 1 79 ? 2.934 6.629 -20.920 1.00 68.94 79 GLY A N 1
ATOM 576 C CA . GLY A 1 79 ? 2.810 7.343 -22.189 1.00 68.94 79 GLY A CA 1
ATOM 577 C C . GLY A 1 79 ? 4.142 7.701 -22.856 1.00 68.94 79 GLY A C 1
ATOM 578 O O . GLY A 1 79 ? 5.225 7.382 -22.372 1.00 68.94 79 GLY A O 1
ATOM 579 N N . PHE A 1 80 ? 4.052 8.396 -23.993 1.00 66.25 80 PHE A N 1
ATOM 580 C CA . PHE A 1 80 ? 5.212 8.816 -24.796 1.00 66.25 80 PHE A CA 1
ATOM 581 C C . PHE A 1 80 ? 6.110 9.847 -24.095 1.00 66.25 80 PHE A C 1
ATOM 583 O O . PHE A 1 80 ? 7.279 9.987 -24.436 1.00 66.25 80 PHE A O 1
ATOM 590 N N . VAL A 1 81 ? 5.554 10.553 -23.113 1.00 67.00 81 VAL A N 1
ATOM 591 C CA . VAL A 1 81 ? 6.197 11.610 -22.318 1.00 67.00 81 VAL A CA 1
ATOM 592 C C . VAL A 1 81 ? 6.752 11.100 -20.980 1.00 67.00 81 VAL A C 1
ATOM 594 O O . VAL A 1 81 ? 7.341 11.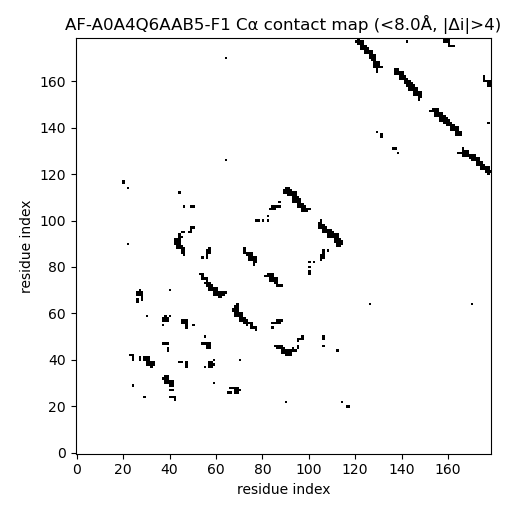876 -20.239 1.00 67.00 81 VAL A O 1
ATOM 597 N N . GLN A 1 82 ? 6.603 9.797 -20.695 1.00 70.19 82 GLN A N 1
ATOM 598 C CA . GLN A 1 82 ? 7.188 9.090 -19.547 1.00 70.19 82 GLN A CA 1
ATOM 599 C C . GLN A 1 82 ? 6.889 9.719 -18.174 1.00 70.19 82 GLN A C 1
ATOM 601 O O . GLN A 1 82 ? 7.755 9.769 -17.304 1.00 70.19 82 GLN A O 1
ATOM 606 N N . TYR A 1 83 ? 5.655 10.171 -17.938 1.00 76.69 83 TYR A N 1
ATOM 607 C CA . TYR A 1 83 ? 5.286 10.665 -16.608 1.00 76.69 83 TYR A CA 1
ATOM 608 C C . TYR A 1 83 ? 5.258 9.522 -15.587 1.00 76.69 83 TYR A C 1
ATOM 610 O O . TYR A 1 83 ? 4.666 8.470 -15.838 1.00 76.69 83 TYR A O 1
ATOM 618 N N . SER A 1 84 ? 5.892 9.734 -14.434 1.00 82.19 84 SER A N 1
ATOM 619 C CA . SER A 1 84 ? 5.991 8.740 -13.362 1.00 82.19 84 SER A CA 1
ATOM 620 C C . SER A 1 84 ? 4.650 8.519 -12.676 1.00 82.19 84 SER A C 1
ATOM 622 O O . SER A 1 84 ? 4.144 9.393 -11.984 1.00 82.19 84 SER A O 1
ATOM 624 N N . THR A 1 85 ? 4.094 7.321 -12.813 1.00 87.12 85 THR A N 1
ATOM 625 C CA . THR A 1 85 ? 2.863 6.917 -12.140 1.00 87.12 85 THR A CA 1
ATOM 626 C C . THR A 1 85 ? 3.191 6.174 -10.853 1.00 87.12 85 THR A C 1
ATOM 628 O O . THR A 1 85 ? 3.782 5.098 -10.902 1.00 87.12 85 THR A O 1
ATOM 631 N N . LEU A 1 86 ? 2.807 6.739 -9.704 1.00 90.56 86 LEU A N 1
ATOM 632 C CA . LEU A 1 86 ? 3.095 6.143 -8.399 1.00 90.56 86 LEU A CA 1
ATOM 633 C C . LEU A 1 86 ? 2.370 4.807 -8.205 1.00 90.56 86 LEU A C 1
ATOM 635 O O . LEU A 1 86 ? 1.162 4.694 -8.431 1.00 90.56 86 LEU A O 1
ATOM 639 N N . GLY A 1 87 ? 3.114 3.826 -7.697 1.00 94.81 87 GLY A N 1
ATOM 640 C CA . GLY A 1 87 ? 2.551 2.598 -7.159 1.00 94.81 87 GLY A CA 1
ATOM 641 C C . GLY A 1 87 ? 2.012 2.807 -5.752 1.00 94.81 87 GLY A C 1
ATOM 642 O O . GLY A 1 87 ? 2.744 3.168 -4.837 1.00 94.81 87 GLY A O 1
ATOM 643 N N . ILE A 1 88 ? 0.715 2.566 -5.580 1.00 96.94 88 ILE A N 1
ATOM 644 C CA . ILE A 1 88 ? 0.035 2.579 -4.281 1.00 96.94 88 ILE A CA 1
ATOM 645 C C . ILE A 1 88 ? -0.668 1.238 -4.080 1.00 96.94 88 ILE A C 1
ATOM 647 O O . ILE A 1 88 ? -1.321 0.746 -5.007 1.00 96.94 88 ILE A O 1
ATOM 651 N N . LEU A 1 89 ? -0.553 0.683 -2.872 1.00 98.19 89 LEU A N 1
ATOM 652 C CA . LEU A 1 89 ? -1.216 -0.533 -2.406 1.00 98.19 89 LEU A CA 1
ATOM 653 C C . LEU A 1 89 ? -1.853 -0.260 -1.036 1.00 98.19 89 LEU A C 1
ATOM 655 O O . LEU A 1 89 ? -1.182 0.220 -0.126 1.00 98.19 89 LEU A O 1
ATOM 659 N N . VAL A 1 90 ? -3.144 -0.553 -0.889 1.00 98.06 90 VAL A N 1
ATOM 660 C CA . VAL A 1 90 ? -3.930 -0.301 0.328 1.00 98.06 90 VAL A CA 1
ATOM 661 C C . 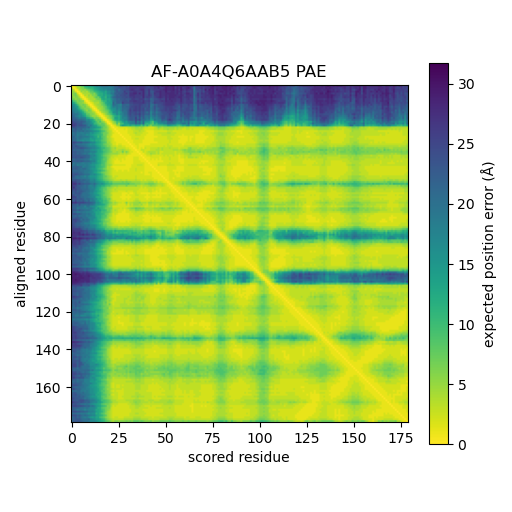VAL A 1 90 ? -4.717 -1.557 0.683 1.00 98.06 90 VAL A C 1
ATOM 663 O O . VAL A 1 90 ? -5.320 -2.175 -0.191 1.00 98.06 90 VAL A O 1
ATOM 666 N N . ASN A 1 91 ? -4.724 -1.961 1.954 1.00 96.75 91 ASN A N 1
ATOM 667 C CA . ASN A 1 91 ? -5.522 -3.109 2.386 1.00 96.75 91 ASN A CA 1
ATOM 668 C C . ASN A 1 91 ? -7.018 -2.776 2.319 1.00 96.75 91 ASN A C 1
ATOM 670 O O . ASN A 1 91 ? -7.425 -1.660 2.621 1.00 96.75 91 ASN A O 1
ATOM 674 N N . GLY A 1 92 ? -7.855 -3.747 1.970 1.00 96.00 92 GLY A N 1
ATOM 675 C CA . GLY A 1 92 ? -9.292 -3.557 1.793 1.00 96.00 92 GLY A CA 1
ATOM 676 C C . GLY A 1 92 ? -9.663 -2.874 0.473 1.00 96.00 92 GLY A C 1
ATOM 677 O O . GLY A 1 92 ? -8.902 -2.885 -0.493 1.00 96.00 92 GLY A O 1
ATOM 678 N N . GLN A 1 93 ? -10.873 -2.312 0.430 1.00 96.00 93 GLN A N 1
ATOM 679 C CA . GLN A 1 93 ? -11.464 -1.676 -0.755 1.00 96.00 93 GLN A CA 1
ATOM 680 C C . GLN A 1 93 ? -11.190 -0.172 -0.754 1.00 96.00 93 GLN A C 1
ATOM 682 O O . GLN A 1 93 ? -11.835 0.560 -0.003 1.00 96.00 93 GLN A O 1
ATOM 687 N N . ALA A 1 94 ? -10.237 0.285 -1.565 1.00 97.31 94 ALA A N 1
ATOM 688 C CA . ALA A 1 94 ? -9.842 1.688 -1.667 1.00 97.31 94 ALA A CA 1
ATOM 689 C C . ALA A 1 94 ? -10.152 2.269 -3.050 1.00 97.31 94 ALA A C 1
ATOM 691 O O . ALA A 1 94 ? -10.054 1.583 -4.068 1.00 97.31 94 ALA A O 1
ATOM 692 N N . ASN A 1 95 ? -10.477 3.558 -3.062 1.00 97.00 95 ASN A N 1
ATOM 693 C CA . ASN A 1 95 ? -10.693 4.350 -4.260 1.00 97.00 95 ASN A CA 1
ATOM 694 C C . ASN A 1 95 ? -9.442 5.163 -4.574 1.00 97.00 95 ASN A C 1
ATOM 696 O O . ASN A 1 95 ? -8.830 5.776 -3.691 1.00 97.00 95 ASN A O 1
ATOM 700 N N . PHE A 1 96 ? -9.107 5.192 -5.854 1.00 95.25 96 PHE A N 1
ATOM 701 C CA . PHE A 1 96 ? -8.022 5.988 -6.395 1.00 95.25 96 PHE A CA 1
ATOM 702 C C . PHE A 1 96 ? -8.571 6.850 -7.526 1.00 95.25 96 PHE A C 1
ATOM 704 O O . PHE A 1 96 ? -9.537 6.465 -8.184 1.00 95.25 96 PHE A O 1
ATOM 711 N N . SER A 1 97 ? -7.911 7.966 -7.800 1.00 92.06 97 SER A N 1
ATOM 712 C CA . SER A 1 97 ? -8.066 8.683 -9.059 1.00 92.06 97 SER A CA 1
ATOM 713 C C . SER A 1 97 ? -6.782 8.660 -9.855 1.00 92.06 97 SER A C 1
ATOM 715 O O . SER A 1 97 ? -5.686 8.439 -9.340 1.00 92.06 97 SER A O 1
ATOM 717 N N . TYR A 1 98 ? -6.947 8.880 -11.150 1.00 87.44 98 TYR A N 1
ATOM 718 C CA . TYR A 1 98 ? -5.864 9.037 -12.094 1.00 87.44 98 TYR A CA 1
ATOM 719 C C . TYR A 1 98 ? -6.232 10.180 -13.033 1.00 87.44 98 TYR A C 1
ATOM 721 O O . TYR A 1 98 ? -7.175 10.058 -13.812 1.00 87.44 98 TYR A O 1
ATOM 729 N N . GLY A 1 99 ? -5.531 11.310 -12.943 1.00 79.56 99 GLY A N 1
ATOM 730 C CA . GLY A 1 99 ? -5.900 12.491 -13.735 1.00 79.56 99 GLY A CA 1
ATOM 731 C C . GLY A 1 99 ? -5.293 12.545 -15.143 1.00 79.56 99 GLY A C 1
ATOM 732 O O . GLY A 1 99 ? -5.423 13.566 -15.809 1.00 79.56 99 GLY A O 1
ATOM 733 N N . GLY A 1 100 ? -4.670 11.461 -15.620 1.00 66.44 100 GLY A N 1
ATOM 734 C CA . GLY A 1 100 ? -4.202 11.332 -17.003 1.00 66.44 100 GLY A CA 1
ATOM 735 C C . GLY A 1 100 ? -2.887 12.062 -17.309 1.00 66.44 100 GLY A C 1
ATOM 736 O O . GLY A 1 100 ? -2.536 13.062 -16.691 1.00 66.44 100 GLY A O 1
ATOM 737 N N . GLY A 1 101 ? -2.138 11.541 -18.288 1.00 57.38 101 GLY A N 1
ATOM 738 C CA . GLY A 1 101 ? -0.757 11.919 -18.629 1.00 57.38 101 GLY A CA 1
ATOM 739 C C . GLY A 1 101 ? -0.537 13.313 -19.236 1.00 57.38 101 GLY A C 1
ATOM 740 O O . GLY A 1 101 ? 0.187 13.425 -20.217 1.00 57.38 101 GLY A O 1
ATOM 741 N N . GLY A 1 102 ? -1.135 14.364 -18.671 1.00 57.03 102 GLY A N 1
ATOM 742 C CA . GLY A 1 102 ? -0.928 15.777 -19.017 1.00 57.03 102 GLY A CA 1
ATOM 743 C C . GLY A 1 102 ? 0.089 16.500 -18.122 1.00 57.03 102 GLY A C 1
ATOM 744 O O . GLY A 1 102 ? -0.058 17.690 -17.869 1.00 57.03 102 GLY A O 1
ATOM 745 N N . GLY A 1 103 ? 1.079 15.785 -17.582 1.00 52.97 103 GLY A N 1
ATOM 746 C CA . GLY A 1 103 ? 2.242 16.366 -16.896 1.00 52.97 103 GLY A CA 1
ATOM 747 C C . GLY A 1 103 ? 2.055 16.864 -15.468 1.00 52.97 103 GLY A C 1
ATOM 748 O O . GLY A 1 103 ? 3.042 17.242 -14.845 1.00 52.97 103 GLY A O 1
ATOM 749 N N . GLY A 1 104 ? 0.839 16.816 -14.922 1.00 56.22 104 GLY A N 1
ATOM 750 C CA . GLY A 1 104 ? 0.578 17.195 -13.527 1.00 56.22 104 GLY A CA 1
ATOM 751 C C . GLY A 1 104 ? -0.265 16.207 -12.725 1.00 56.22 104 GLY A C 1
ATOM 752 O O . GLY A 1 104 ? -0.405 16.383 -11.518 1.00 56.22 104 GLY A O 1
ATOM 753 N N . ALA A 1 105 ? -0.834 15.181 -13.360 1.00 61.09 105 ALA A N 1
ATOM 754 C CA . ALA A 1 105 ? -1.780 14.298 -12.698 1.00 61.09 105 ALA A CA 1
ATOM 755 C C . ALA A 1 105 ? -1.240 12.874 -12.557 1.00 61.09 105 ALA A C 1
ATOM 757 O O . ALA A 1 105 ? -1.123 12.123 -13.525 1.00 61.09 105 ALA A O 1
ATOM 758 N N . ASN A 1 106 ? -0.935 12.518 -11.313 1.00 80.50 106 ASN A N 1
ATOM 759 C CA . ASN A 1 106 ? -0.523 11.180 -10.914 1.00 80.50 106 ASN A CA 1
ATOM 760 C C . ASN A 1 106 ? -1.698 10.401 -10.325 1.00 80.50 106 ASN A C 1
ATOM 762 O O . ASN A 1 106 ? -2.799 10.930 -10.155 1.00 80.50 106 ASN A O 1
ATOM 766 N N . VAL A 1 107 ? -1.462 9.123 -10.025 1.00 90.00 107 VAL A N 1
ATOM 767 C CA . VAL A 1 107 ? -2.397 8.357 -9.202 1.00 90.00 107 VAL A CA 1
ATOM 768 C C . VAL A 1 107 ? -2.467 8.990 -7.816 1.00 90.00 107 VAL A C 1
ATOM 770 O O . VAL A 1 107 ? -1.433 9.247 -7.199 1.00 90.00 107 VAL A O 1
ATOM 773 N N . ALA A 1 108 ? -3.683 9.207 -7.327 1.00 91.88 108 ALA A N 1
ATOM 774 C CA . ALA A 1 108 ? -3.948 9.672 -5.976 1.00 91.88 108 ALA A CA 1
ATOM 775 C C . ALA A 1 108 ? -4.830 8.663 -5.238 1.00 91.88 108 ALA A C 1
ATOM 777 O O . ALA A 1 108 ? -5.767 8.106 -5.807 1.00 91.88 108 ALA A O 1
ATOM 778 N N . TYR A 1 109 ? -4.533 8.434 -3.960 1.00 94.50 109 TYR A N 1
ATOM 779 C CA . TYR A 1 109 ? -5.467 7.779 -3.049 1.00 94.50 109 TYR A CA 1
ATOM 780 C C . TYR A 1 109 ? -6.550 8.783 -2.642 1.00 94.50 109 TYR A C 1
ATOM 782 O O . TYR A 1 109 ? -6.228 9.881 -2.190 1.00 94.50 109 TYR A O 1
ATOM 790 N N . GLU A 1 110 ? -7.820 8.405 -2.783 1.00 95.38 110 GLU A N 1
ATOM 791 C CA . GLU A 1 110 ? -8.944 9.290 -2.467 1.00 95.38 110 GLU A CA 1
ATOM 792 C C . GLU A 1 110 ? -9.620 8.918 -1.151 1.00 95.38 110 GLU A C 1
ATOM 794 O O . GLU A 1 110 ? -9.882 9.775 -0.308 1.00 95.38 110 GLU A O 1
ATOM 799 N N . SER A 1 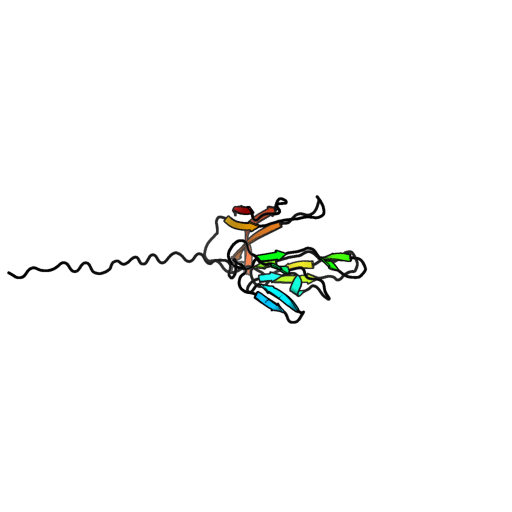111 ? -9.958 7.638 -0.980 1.00 94.44 111 SER A N 1
ATOM 800 C CA . SER A 1 111 ? -10.732 7.173 0.173 1.00 94.44 111 SER A CA 1
ATOM 801 C C . SER A 1 111 ? -10.753 5.649 0.297 1.00 94.44 111 SER A C 1
ATOM 803 O O . SER A 1 111 ? -10.363 4.921 -0.613 1.00 94.44 111 SER A O 1
ATOM 805 N N . GLY A 1 112 ? -11.289 5.163 1.418 1.00 94.44 112 GLY A N 1
ATOM 806 C CA . GLY A 1 112 ? -11.560 3.747 1.644 1.00 94.44 112 GLY A CA 1
ATOM 807 C C . GLY A 1 112 ? -10.388 2.998 2.269 1.00 94.44 112 GLY A C 1
ATOM 808 O O . GLY A 1 112 ? -9.625 3.540 3.061 1.00 94.44 112 GLY A O 1
ATOM 809 N N . GLY A 1 113 ? -10.301 1.714 1.955 1.00 94.88 113 GLY A N 1
ATOM 810 C CA . GLY A 1 113 ? -9.355 0.789 2.550 1.00 94.88 113 GLY A CA 1
ATOM 811 C C . GLY A 1 113 ? -9.678 0.440 4.002 1.00 94.88 113 GLY A C 1
ATOM 812 O O . GLY A 1 113 ? -10.701 0.828 4.576 1.00 94.88 113 GLY A O 1
ATOM 813 N N . GLY A 1 114 ? -8.773 -0.328 4.593 1.00 93.38 114 GLY A N 1
ATOM 814 C CA . GLY A 1 114 ? -8.897 -0.869 5.932 1.00 93.38 114 GLY A CA 1
ATOM 815 C C . GLY A 1 114 ? -9.740 -2.142 5.997 1.00 93.38 114 GLY A C 1
ATOM 816 O O . GLY A 1 114 ? -10.595 -2.429 5.160 1.00 93.38 114 GLY A O 1
ATOM 817 N N . ILE A 1 115 ? -9.491 -2.907 7.055 1.00 91.62 115 ILE A N 1
ATOM 818 C CA . ILE A 1 115 ? -10.274 -4.076 7.454 1.00 91.62 115 ILE A CA 1
ATOM 819 C C . ILE A 1 115 ? -10.699 -3.825 8.906 1.00 91.62 115 ILE A C 1
ATOM 821 O O . ILE A 1 115 ? -9.868 -3.357 9.692 1.00 91.62 115 ILE A O 1
ATOM 825 N N . PRO A 1 116 ? -11.966 -4.074 9.287 1.00 90.38 116 PRO A N 1
ATOM 826 C CA . PRO A 1 116 ? -12.398 -3.916 10.670 1.00 90.38 116 PRO A CA 1
ATOM 827 C C . PRO A 1 116 ? -11.573 -4.790 11.617 1.00 90.38 116 PRO A C 1
ATOM 829 O O . PRO A 1 116 ? -11.420 -5.986 11.387 1.00 90.38 116 PRO A O 1
ATOM 832 N N . ILE A 1 117 ? -11.085 -4.196 12.704 1.00 90.69 117 ILE A N 1
ATOM 833 C CA . ILE A 1 117 ? -10.368 -4.899 13.770 1.00 90.69 117 ILE A CA 1
ATOM 834 C C . ILE A 1 117 ? -11.022 -4.604 15.120 1.00 90.69 117 ILE A C 1
ATOM 836 O O . ILE A 1 117 ? -11.510 -3.501 15.363 1.00 90.69 117 ILE A O 1
ATOM 840 N N . GLY A 1 118 ? -11.040 -5.605 16.003 1.00 89.25 118 GLY A N 1
ATOM 841 C CA . GLY A 1 118 ? -11.652 -5.511 17.335 1.00 89.25 118 GLY A CA 1
ATOM 842 C C . GLY A 1 118 ? -10.721 -4.995 18.438 1.00 89.25 118 GLY A C 1
ATOM 843 O O . GLY A 1 118 ? -11.116 -4.968 19.599 1.00 89.25 118 GLY A O 1
ATOM 844 N N . PHE A 1 119 ? -9.483 -4.624 18.106 1.00 88.75 119 PHE A N 1
ATOM 845 C CA . PHE A 1 119 ? -8.452 -4.218 19.065 1.00 88.75 119 PHE A CA 1
ATOM 846 C C . PHE A 1 119 ? -7.589 -3.082 18.500 1.00 88.75 119 PHE A C 1
ATOM 848 O O . PHE A 1 119 ? -7.563 -2.867 17.289 1.00 88.75 119 PHE A O 1
ATOM 855 N N . LYS A 1 120 ? -6.873 -2.357 19.371 1.00 90.25 120 LYS A N 1
ATOM 856 C CA . LYS A 1 120 ? -5.853 -1.376 18.964 1.00 90.25 120 LYS A CA 1
ATOM 857 C C . LYS A 1 120 ? -4.501 -2.098 18.836 1.00 90.25 120 LYS A C 1
ATOM 859 O O . LYS A 1 120 ? -3.969 -2.511 19.867 1.00 90.25 120 LYS A O 1
ATOM 864 N N . PRO A 1 121 ? -3.953 -2.296 17.625 1.00 92.19 121 PRO A N 1
ATOM 865 C CA . PRO A 1 121 ? -2.648 -2.924 17.466 1.00 92.19 121 PRO A CA 1
ATOM 866 C C . PRO A 1 121 ? -1.541 -1.996 17.992 1.00 92.19 121 PRO A C 1
ATOM 868 O O . PRO A 1 121 ? -1.629 -0.785 17.784 1.00 92.19 121 PRO A O 1
ATOM 871 N N . PRO A 1 122 ? -0.506 -2.537 18.660 1.00 94.19 122 PRO A N 1
ATOM 872 C CA . PRO A 1 122 ? 0.614 -1.738 19.157 1.00 94.19 122 PRO A CA 1
ATOM 873 C C . PRO A 1 122 ? 1.617 -1.381 18.052 1.00 94.19 122 PRO A C 1
ATOM 875 O O . PRO A 1 122 ? 2.263 -0.338 18.113 1.00 94.19 122 PRO A O 1
ATOM 878 N N . SER A 1 123 ? 1.756 -2.241 17.041 1.00 95.31 123 SER A N 1
ATOM 879 C CA . SER A 1 123 ? 2.668 -2.038 15.920 1.00 95.31 123 SER A CA 1
ATOM 880 C C . SER A 1 123 ? 2.236 -2.827 14.681 1.00 95.31 123 SER A C 1
ATOM 882 O O . SER A 1 123 ? 1.439 -3.765 14.769 1.00 95.31 123 SER A O 1
ATOM 884 N N . LEU A 1 124 ? 2.763 -2.433 13.520 1.00 95.25 124 LEU A N 1
ATOM 885 C CA . LEU A 1 124 ? 2.757 -3.214 12.283 1.00 95.25 124 LEU A CA 1
ATOM 886 C C . LEU A 1 124 ? 4.172 -3.739 12.028 1.00 95.25 124 LEU A C 1
ATOM 888 O O . LEU A 1 124 ? 5.126 -2.965 12.070 1.00 95.25 124 LEU A O 1
ATOM 892 N N . LYS A 1 125 ? 4.307 -5.034 11.738 1.00 95.88 125 LYS A N 1
ATOM 893 C CA . LYS A 1 125 ? 5.592 -5.680 11.442 1.00 95.88 125 LYS A CA 1
ATOM 894 C C . LYS A 1 125 ? 5.549 -6.362 10.084 1.00 95.88 125 LYS A C 1
ATOM 896 O O . LYS A 1 125 ? 4.483 -6.798 9.651 1.00 95.88 125 LYS A O 1
ATOM 901 N N . GLY A 1 126 ? 6.705 -6.504 9.451 1.00 96.19 126 GLY A N 1
ATOM 902 C CA . GLY A 1 126 ? 6.831 -7.227 8.191 1.00 96.19 126 GLY A CA 1
ATOM 903 C C . GLY A 1 126 ? 8.263 -7.250 7.678 1.00 96.19 126 GLY A C 1
ATOM 904 O O . GLY A 1 126 ? 9.199 -6.946 8.416 1.00 96.19 126 GLY A O 1
ATOM 905 N N . PHE A 1 127 ? 8.413 -7.602 6.404 1.00 98.00 127 PHE A N 1
ATOM 906 C CA . PHE A 1 127 ? 9.683 -7.579 5.685 1.00 98.00 127 PHE A CA 1
ATOM 907 C C . PHE A 1 127 ? 9.532 -6.759 4.411 1.00 98.00 127 PHE A C 1
ATOM 909 O O . PHE A 1 127 ? 8.477 -6.788 3.778 1.00 98.00 127 PHE A O 1
ATOM 916 N N . TYR A 1 128 ? 10.583 -6.043 4.029 1.00 98.19 128 TYR A N 1
ATOM 917 C CA . TYR A 1 128 ? 10.599 -5.243 2.811 1.00 98.19 128 TYR A CA 1
ATOM 918 C C . TYR A 1 128 ? 11.951 -5.340 2.106 1.00 98.19 128 TYR A C 1
ATOM 920 O O . TYR A 1 128 ? 12.970 -5.653 2.722 1.00 98.19 128 TYR A O 1
ATOM 928 N N . LYS A 1 129 ? 11.931 -5.049 0.808 1.00 97.50 129 LYS A N 1
ATOM 929 C CA . LYS A 1 129 ? 13.082 -4.617 0.016 1.00 97.50 129 LYS A CA 1
ATOM 930 C C . LYS A 1 129 ? 12.702 -3.273 -0.581 1.00 97.50 129 LYS A C 1
ATOM 932 O O . LYS A 1 129 ? 11.536 -3.069 -0.919 1.00 97.50 129 LYS A O 1
ATOM 937 N N . TYR A 1 130 ? 13.658 -2.370 -0.700 1.00 97.06 130 TYR A N 1
ATOM 938 C CA . TYR A 1 130 ? 13.432 -1.104 -1.376 1.00 97.06 130 TYR A CA 1
ATOM 939 C C . TYR A 1 130 ? 14.676 -0.728 -2.161 1.00 97.06 130 TYR A C 1
ATOM 941 O O . TYR A 1 130 ? 15.769 -0.629 -1.607 1.00 97.06 130 TYR A O 1
ATOM 949 N N . GLU A 1 131 ? 14.486 -0.511 -3.453 1.00 95.75 131 GLU A N 1
ATOM 950 C CA . GLU A 1 131 ? 15.506 -0.034 -4.370 1.00 95.75 131 GLU A CA 1
ATOM 951 C C . GLU A 1 131 ? 14.998 1.241 -5.032 1.00 95.75 131 GLU A C 1
ATOM 953 O O . GLU A 1 131 ? 13.796 1.433 -5.216 1.00 95.75 131 GLU A O 1
ATOM 958 N N . THR A 1 132 ? 15.923 2.125 -5.380 1.00 94.31 132 THR A N 1
ATOM 959 C CA . THR A 1 132 ? 15.603 3.377 -6.054 1.00 94.31 132 THR A CA 1
ATOM 960 C C . THR A 1 132 ? 16.684 3.728 -7.062 1.00 94.31 132 THR A C 1
ATOM 962 O O . THR A 1 132 ? 17.864 3.447 -6.850 1.00 94.31 132 THR A O 1
ATOM 965 N N . LEU A 1 133 ? 16.272 4.372 -8.154 1.00 88.19 133 LEU A N 1
ATOM 966 C CA . LEU A 1 133 ? 17.173 4.942 -9.154 1.00 88.19 133 LEU A CA 1
ATOM 967 C C . LEU A 1 133 ? 17.636 6.356 -8.779 1.00 88.19 133 LEU A C 1
ATOM 969 O O . LEU A 1 133 ? 18.621 6.844 -9.331 1.00 88.19 133 LEU A O 1
ATOM 973 N N . THR A 1 134 ? 16.934 7.022 -7.857 1.00 86.50 134 THR A N 1
ATOM 974 C CA . THR A 1 134 ? 17.233 8.391 -7.429 1.00 86.50 134 THR A CA 1
ATOM 975 C C . THR A 1 134 ? 17.322 8.485 -5.909 1.00 86.50 134 THR A C 1
ATOM 977 O O . THR A 1 134 ? 16.611 7.802 -5.175 1.00 86.50 134 THR A O 1
ATOM 980 N N . THR A 1 135 ? 18.185 9.361 -5.400 1.00 81.69 135 THR A N 1
ATOM 981 C CA . THR A 1 135 ? 18.337 9.554 -3.948 1.00 81.69 135 THR A CA 1
ATOM 982 C C . THR A 1 135 ? 17.162 10.297 -3.308 1.00 81.69 135 THR A C 1
ATOM 984 O O . THR A 1 135 ? 17.076 10.346 -2.084 1.00 81.69 135 THR A O 1
ATOM 987 N N . SER A 1 136 ? 16.270 10.879 -4.115 1.00 85.94 136 SER A N 1
ATOM 988 C CA . SER A 1 136 ? 15.084 11.607 -3.657 1.00 85.94 136 SER A CA 1
ATOM 989 C C . SER A 1 136 ? 13.843 10.734 -3.497 1.00 85.94 136 SER A C 1
ATOM 991 O O . SER A 1 136 ? 12.933 11.134 -2.774 1.00 85.94 136 SER A O 1
ATOM 993 N N . ASP A 1 137 ? 13.776 9.574 -4.156 1.00 90.25 137 ASP A N 1
ATOM 994 C CA . ASP A 1 137 ? 12.608 8.705 -4.033 1.00 90.25 137 ASP A CA 1
ATOM 995 C C . ASP A 1 137 ? 12.631 7.949 -2.709 1.00 90.25 137 ASP A C 1
ATOM 997 O O . ASP A 1 137 ? 13.666 7.454 -2.244 1.00 90.25 137 ASP A O 1
ATOM 1001 N N . GLN A 1 138 ? 11.448 7.786 -2.128 1.00 92.38 138 GLN A N 1
ATOM 1002 C CA . GLN A 1 138 ? 11.280 7.103 -0.859 1.00 92.38 138 GLN A CA 1
ATOM 1003 C C . GLN A 1 138 ? 10.080 6.160 -0.897 1.00 92.38 138 GLN A C 1
ATOM 1005 O O . GLN A 1 138 ? 8.946 6.581 -1.120 1.00 92.38 138 GLN A O 1
ATOM 1010 N N . GLY A 1 139 ? 10.330 4.883 -0.607 1.00 95.00 139 GLY A N 1
ATOM 1011 C CA . GLY A 1 139 ? 9.279 3.943 -0.250 1.00 95.00 139 GLY A CA 1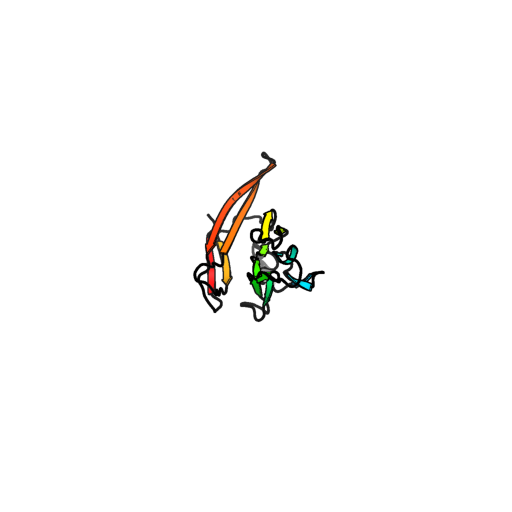
ATOM 1012 C C . GLY A 1 139 ? 8.709 4.330 1.111 1.00 95.00 139 GLY A C 1
ATOM 1013 O O . GLY A 1 139 ? 9.462 4.615 2.044 1.00 95.00 139 GLY A O 1
ATOM 1014 N N . MET A 1 140 ? 7.386 4.340 1.244 1.00 96.69 140 MET A N 1
ATOM 1015 C CA . MET A 1 140 ? 6.724 4.761 2.477 1.00 96.69 140 MET A CA 1
ATOM 1016 C C . MET A 1 140 ? 5.534 3.863 2.806 1.00 96.69 140 MET A C 1
ATOM 1018 O O . MET A 1 140 ? 4.773 3.470 1.925 1.00 96.69 140 MET A O 1
ATOM 1022 N N . ALA A 1 141 ? 5.348 3.596 4.096 1.00 97.56 141 ALA A N 1
ATOM 1023 C CA . ALA A 1 141 ? 4.120 3.056 4.657 1.00 97.56 141 ALA A CA 1
ATOM 1024 C C . ALA A 1 141 ? 3.409 4.128 5.488 1.00 97.56 141 ALA A C 1
ATOM 1026 O O . ALA A 1 141 ? 4.030 4.833 6.287 1.00 97.56 141 ALA A O 1
ATOM 1027 N N . VAL A 1 142 ? 2.090 4.216 5.330 1.00 97.31 142 VAL A N 1
ATOM 1028 C CA . VAL A 1 142 ? 1.213 5.052 6.156 1.00 97.31 142 VAL A CA 1
ATOM 1029 C C . VAL A 1 142 ? 0.157 4.147 6.773 1.00 97.31 142 VAL A C 1
ATOM 1031 O O . VAL A 1 142 ? -0.567 3.456 6.059 1.00 97.31 142 VAL A O 1
ATOM 1034 N N . ILE A 1 143 ? 0.077 4.135 8.101 1.00 96.88 143 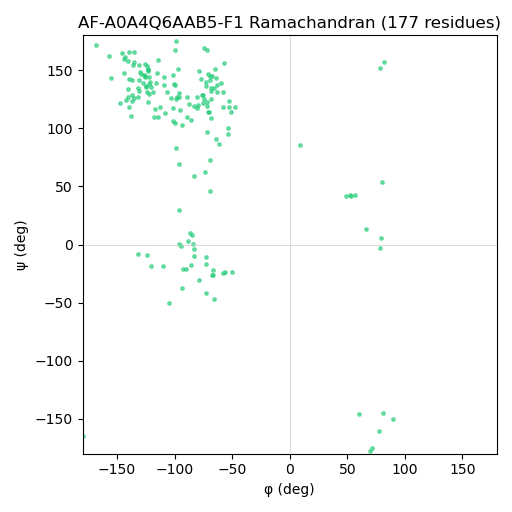ILE A N 1
ATOM 1035 C CA . ILE A 1 143 ? -0.871 3.320 8.854 1.00 96.88 143 ILE A CA 1
ATOM 1036 C C . ILE A 1 143 ? -1.856 4.260 9.524 1.00 96.88 143 ILE A C 1
ATOM 1038 O O . ILE A 1 143 ? -1.477 5.072 10.366 1.00 96.88 143 ILE A O 1
ATOM 1042 N N . LEU A 1 144 ? -3.126 4.121 9.157 1.00 96.44 144 LEU A N 1
ATOM 1043 C CA . LEU A 1 144 ? -4.225 4.896 9.710 1.00 96.44 144 LEU A CA 1
ATOM 1044 C C . LEU A 1 144 ? -5.195 3.958 10.431 1.00 96.44 144 LEU A C 1
ATOM 1046 O O . LEU A 1 144 ? -5.843 3.115 9.813 1.00 96.44 144 LEU A O 1
ATOM 1050 N N . LEU A 1 145 ? -5.333 4.136 11.743 1.00 95.88 145 LEU A N 1
ATOM 1051 C CA . LEU A 1 145 ? -6.392 3.509 12.525 1.00 95.88 145 LEU A CA 1
ATOM 1052 C C . LEU A 1 145 ? -7.520 4.510 12.714 1.00 95.88 145 LEU A C 1
ATOM 1054 O O . LEU A 1 145 ? -7.304 5.612 13.220 1.00 95.88 145 LEU A O 1
ATOM 1058 N N . THR A 1 146 ? -8.738 4.106 12.364 1.00 95.38 146 THR A N 1
ATOM 1059 C CA . THR A 1 146 ? -9.934 4.915 12.604 1.00 95.38 146 THR A CA 1
ATOM 1060 C C . THR A 1 146 ? -10.953 4.156 13.432 1.00 95.38 146 THR A C 1
ATOM 1062 O O . THR A 1 146 ? -11.051 2.931 13.363 1.00 95.38 146 THR A O 1
ATOM 1065 N N . LYS A 1 147 ? -11.748 4.898 14.197 1.00 94.56 147 LYS A N 1
ATOM 1066 C CA . LYS A 1 147 ? -12.938 4.392 14.874 1.00 94.56 147 LYS A CA 1
ATOM 1067 C C . LYS A 1 147 ? -14.140 5.153 14.347 1.00 94.56 147 LYS A C 1
ATOM 1069 O O . LYS A 1 147 ? -14.121 6.377 14.266 1.00 94.56 147 LYS A O 1
ATOM 1074 N N . TYR A 1 148 ? -15.187 4.429 13.974 1.00 92.75 148 TYR A N 1
ATOM 1075 C CA . TYR A 1 148 ? -16.438 5.068 13.596 1.00 92.75 148 TYR A CA 1
ATOM 1076 C C . TYR A 1 148 ? -17.160 5.574 14.850 1.00 92.75 148 TYR A C 1
ATOM 1078 O O . TYR A 1 148 ? -17.386 4.824 15.801 1.00 92.75 148 TYR A O 1
ATOM 1086 N N . ASN A 1 149 ? -17.485 6.860 14.850 1.00 93.81 149 ASN A N 1
ATOM 1087 C CA . ASN A 1 149 ? -18.197 7.557 15.903 1.00 93.81 149 ASN A CA 1
ATOM 1088 C C . ASN A 1 149 ? -19.665 7.684 15.500 1.00 93.81 149 ASN A C 1
ATOM 1090 O O . ASN A 1 149 ? -20.024 8.500 14.650 1.00 93.81 149 ASN A O 1
ATOM 1094 N N . THR A 1 150 ? -20.513 6.866 16.121 1.00 95.69 150 THR A N 1
ATOM 1095 C CA . THR A 1 150 ? -21.951 6.802 15.832 1.00 95.69 150 THR A CA 1
ATOM 1096 C C . THR A 1 150 ? -22.693 8.076 16.227 1.00 95.69 150 THR A C 1
ATOM 1098 O O . THR A 1 150 ? -23.710 8.388 15.623 1.00 95.69 150 THR A O 1
ATOM 1101 N N . THR A 1 151 ? -22.184 8.833 17.203 1.00 96.06 151 THR A N 1
ATOM 1102 C CA . THR A 1 151 ? -22.786 10.100 17.643 1.00 96.06 151 THR A CA 1
ATOM 1103 C C . THR A 1 151 ? -22.572 11.205 16.613 1.00 96.06 151 THR A C 1
ATOM 1105 O O . THR A 1 151 ? -23.480 11.978 16.333 1.00 96.06 151 THR A O 1
ATOM 1108 N N . LEU A 1 152 ? -21.368 11.277 16.038 1.00 94.69 152 LEU A N 1
ATOM 1109 C CA . LEU A 1 152 ? -21.000 12.295 15.047 1.00 94.69 152 LEU A CA 1
ATOM 1110 C C . LEU A 1 152 ? -21.195 11.829 13.598 1.00 94.69 152 LEU A C 1
ATOM 1112 O O . LEU A 1 152 ? -20.923 12.597 12.678 1.00 94.69 152 LEU A O 1
ATOM 1116 N N . ASN A 1 153 ? -21.630 10.581 13.399 1.00 94.31 153 ASN A N 1
ATOM 1117 C CA . ASN A 1 153 ? -21.766 9.933 12.096 1.00 94.31 153 ASN A CA 1
ATOM 1118 C C . ASN A 1 153 ? -20.498 10.081 11.222 1.00 94.31 153 ASN A C 1
ATOM 1120 O O . ASN A 1 153 ? -20.574 10.366 10.028 1.00 94.31 153 ASN A O 1
ATOM 1124 N N . LYS A 1 154 ? -19.308 9.933 11.823 1.00 93.69 154 LYS A N 1
ATOM 1125 C CA . LYS A 1 154 ? -18.018 10.135 11.138 1.00 93.69 154 LYS A CA 1
ATOM 1126 C C . LYS A 1 154 ? -16.930 9.190 11.646 1.00 93.69 154 LYS A C 1
ATOM 1128 O O . LYS A 1 154 ? -17.074 8.580 12.701 1.00 93.69 154 LYS A O 1
ATOM 1133 N N . ARG A 1 155 ? -15.827 9.063 10.901 1.00 92.38 155 ARG A N 1
ATOM 1134 C CA . ARG A 1 155 ? -14.624 8.341 11.350 1.00 92.38 155 ARG A CA 1
ATOM 1135 C C . ARG A 1 155 ? -13.684 9.297 12.079 1.00 92.38 155 ARG A C 1
ATOM 1137 O O . ARG A 1 155 ? -13.309 10.320 11.517 1.00 92.38 155 ARG A O 1
ATOM 1144 N N . ASP A 1 156 ? -13.283 8.924 13.286 1.00 95.12 156 ASP A N 1
ATOM 1145 C CA . ASP A 1 156 ? -12.256 9.618 14.057 1.00 95.12 156 ASP A CA 1
ATOM 1146 C C . ASP A 1 156 ? -10.923 8.869 13.931 1.00 95.12 156 ASP A C 1
ATOM 1148 O O . ASP A 1 156 ? -10.885 7.634 13.991 1.00 95.12 156 ASP A O 1
ATOM 1152 N N . THR A 1 157 ? -9.826 9.608 13.767 1.00 95.25 157 THR A N 1
ATOM 1153 C CA . THR A 1 157 ? -8.473 9.041 13.769 1.00 95.25 157 THR A CA 1
ATOM 1154 C C . THR A 1 157 ? -8.090 8.632 15.185 1.00 95.25 157 THR A C 1
ATOM 1156 O O . THR A 1 157 ? -8.084 9.450 16.100 1.00 95.25 157 THR A O 1
ATOM 1159 N N . VAL A 1 158 ? -7.760 7.355 15.358 1.00 95.62 158 VAL A N 1
ATOM 1160 C CA . VAL A 1 158 ? -7.274 6.780 16.620 1.00 95.62 158 VAL A CA 1
ATOM 1161 C C . VAL A 1 158 ? -5.752 6.778 16.662 1.00 95.62 158 VAL A C 1
ATOM 1163 O O . VAL A 1 158 ? -5.172 6.989 17.721 1.00 95.62 158 VAL A O 1
ATOM 1166 N N . SER A 1 159 ? -5.115 6.511 15.523 1.00 97.06 159 SER A N 1
ATOM 1167 C CA . SER A 1 159 ? -3.662 6.476 15.388 1.00 97.06 159 SER A CA 1
ATOM 1168 C C . SER A 1 159 ? -3.275 6.764 13.944 1.00 97.06 159 SER A C 1
ATOM 1170 O O . SER A 1 159 ? -3.969 6.333 13.018 1.00 97.06 159 SER A O 1
ATOM 1172 N N . LEU A 1 160 ? -2.169 7.477 13.764 1.00 97.12 160 LEU A N 1
ATOM 1173 C CA . LEU A 1 160 ? -1.527 7.701 12.478 1.00 97.12 160 LEU A CA 1
ATOM 1174 C C . LEU A 1 160 ? -0.027 7.496 12.667 1.00 97.12 160 LEU A C 1
ATOM 1176 O O . LEU A 1 160 ? 0.579 8.139 13.522 1.00 97.12 160 LEU A O 1
ATOM 1180 N N . ALA A 1 161 ? 0.559 6.626 11.855 1.00 98.00 161 ALA A N 1
ATOM 1181 C CA . ALA A 1 161 ? 1.997 6.427 11.799 1.00 98.00 161 ALA A CA 1
ATOM 1182 C C . ALA A 1 161 ? 2.470 6.459 10.348 1.00 98.00 161 ALA A C 1
ATOM 1184 O O . ALA A 1 161 ? 1.810 5.933 9.451 1.00 98.00 161 ALA A O 1
ATOM 1185 N N . THR A 1 162 ? 3.631 7.063 10.129 1.00 97.62 162 THR A N 1
ATOM 1186 C CA . THR A 1 162 ? 4.314 7.101 8.836 1.00 97.62 162 THR A CA 1
ATOM 1187 C C . THR A 1 162 ? 5.697 6.504 9.002 1.00 97.62 162 THR A C 1
ATOM 1189 O O . THR A 1 162 ? 6.384 6.797 9.982 1.00 97.62 162 THR A O 1
ATOM 1192 N N . HIS A 1 163 ? 6.120 5.691 8.045 1.00 97.62 163 HIS A N 1
ATOM 1193 C CA . HIS A 1 163 ? 7.443 5.094 8.046 1.00 97.62 163 HIS A CA 1
ATOM 1194 C C . HIS A 1 163 ? 8.044 5.151 6.656 1.00 97.62 163 HIS A C 1
ATOM 1196 O O . HIS A 1 163 ? 7.433 4.708 5.687 1.00 97.62 163 HIS A O 1
ATOM 1202 N N . SER A 1 164 ? 9.257 5.670 6.592 1.00 97.31 164 SER A N 1
ATOM 1203 C CA . SER A 1 164 ? 10.055 5.720 5.382 1.00 97.31 164 SER A CA 1
ATOM 1204 C C . SER A 1 164 ? 11.016 4.543 5.355 1.00 97.31 164 SER A C 1
ATOM 1206 O O . SER A 1 164 ? 11.729 4.323 6.331 1.00 97.31 164 SER A O 1
ATOM 1208 N N . PHE A 1 165 ? 11.062 3.819 4.242 1.00 96.81 165 PHE A N 1
ATOM 1209 C CA . PHE A 1 165 ? 11.922 2.657 4.065 1.00 96.81 165 PHE A CA 1
ATOM 1210 C C . PHE A 1 165 ? 13.307 3.072 3.544 1.00 96.81 165 PHE A C 1
ATOM 1212 O O . PHE A 1 165 ? 13.403 3.667 2.467 1.00 96.81 165 PHE A O 1
ATOM 1219 N N . PRO A 1 166 ? 14.394 2.772 4.279 1.00 95.94 166 PRO A N 1
ATOM 1220 C CA . PRO A 1 166 ? 15.753 2.849 3.752 1.00 95.94 166 PRO A CA 1
ATOM 1221 C C . PRO A 1 166 ? 15.949 1.977 2.508 1.00 95.94 166 PRO A C 1
ATOM 1223 O O . PRO A 1 166 ? 15.253 0.987 2.318 1.00 95.94 166 PRO A O 1
ATOM 1226 N N . VAL A 1 167 ? 16.927 2.314 1.668 1.00 96.94 167 VAL A N 1
ATOM 1227 C CA . VAL A 1 167 ? 17.285 1.485 0.507 1.00 96.94 167 VAL A CA 1
ATOM 1228 C C . VAL A 1 167 ? 17.979 0.211 0.988 1.00 96.94 167 VAL A C 1
ATOM 1230 O O . VAL A 1 167 ? 19.038 0.283 1.613 1.00 96.94 167 VAL A O 1
ATOM 1233 N N . VAL A 1 168 ? 17.389 -0.949 0.693 1.00 97.25 168 VAL A N 1
ATOM 1234 C CA . VAL A 1 168 ? 17.933 -2.271 1.027 1.00 97.25 168 VAL A CA 1
ATOM 1235 C C . VAL A 1 168 ? 17.529 -3.288 -0.046 1.00 97.25 168 VAL A C 1
ATOM 1237 O O . VAL A 1 168 ? 16.340 -3.506 -0.280 1.00 97.25 168 VAL A O 1
ATOM 1240 N N . GLY A 1 169 ? 18.515 -3.934 -0.680 1.00 95.81 169 GLY A N 1
ATOM 1241 C CA . GLY A 1 169 ? 18.298 -4.918 -1.757 1.00 95.81 169 GLY A CA 1
ATOM 1242 C C . GLY A 1 169 ? 17.968 -6.341 -1.278 1.00 95.81 169 GLY A C 1
ATOM 1243 O O . GLY A 1 169 ? 17.700 -7.232 -2.080 1.00 95.81 169 GLY A O 1
ATOM 1244 N N . SER A 1 170 ? 17.983 -6.585 0.034 1.00 97.31 170 SER A N 1
ATOM 1245 C CA . SER A 1 170 ? 17.616 -7.863 0.650 1.00 97.31 170 SER A CA 1
ATOM 1246 C C . SER A 1 170 ? 16.493 -7.671 1.665 1.00 97.31 170 SER A C 1
ATOM 1248 O O . SER A 1 170 ? 16.353 -6.600 2.261 1.00 97.31 170 SER A O 1
ATOM 1250 N N . TYR A 1 171 ? 15.665 -8.708 1.840 1.00 97.94 171 TYR A N 1
ATOM 1251 C CA . TYR A 1 171 ? 14.524 -8.634 2.748 1.00 97.94 171 TYR A CA 1
ATOM 1252 C C . TYR A 1 171 ? 14.981 -8.294 4.162 1.00 97.94 171 TYR A C 1
ATOM 1254 O O . TYR A 1 171 ? 15.713 -9.049 4.798 1.00 97.94 171 TYR A O 1
ATOM 1262 N N . THR A 1 172 ? 14.507 -7.154 4.645 1.00 98.12 172 THR A N 1
ATOM 1263 C CA . THR A 1 172 ? 14.838 -6.615 5.957 1.00 98.12 172 THR A CA 1
ATOM 1264 C C . THR A 1 172 ? 13.561 -6.464 6.762 1.00 98.12 172 THR A C 1
ATOM 1266 O O . THR A 1 172 ? 12.539 -6.012 6.245 1.00 98.12 172 THR A O 1
ATOM 1269 N N . ALA A 1 173 ? 13.603 -6.877 8.027 1.00 98.12 173 ALA A N 1
ATOM 1270 C CA . ALA A 1 173 ? 12.471 -6.728 8.927 1.00 98.12 173 ALA A CA 1
ATOM 1271 C C . ALA A 1 173 ? 12.205 -5.246 9.232 1.00 98.12 173 ALA A C 1
ATOM 1273 O O . ALA A 1 173 ? 13.137 -4.453 9.373 1.00 98.12 173 ALA A O 1
ATOM 1274 N N . PHE A 1 174 ? 10.937 -4.886 9.395 1.00 97.81 174 PHE A N 1
ATOM 1275 C CA . PHE A 1 174 ? 10.522 -3.579 9.894 1.00 97.81 174 PHE A CA 1
ATOM 1276 C C . PHE A 1 174 ? 9.498 -3.725 11.022 1.00 97.81 174 PHE A C 1
ATOM 1278 O O . PHE A 1 174 ? 8.753 -4.706 11.092 1.00 97.81 174 PHE A O 1
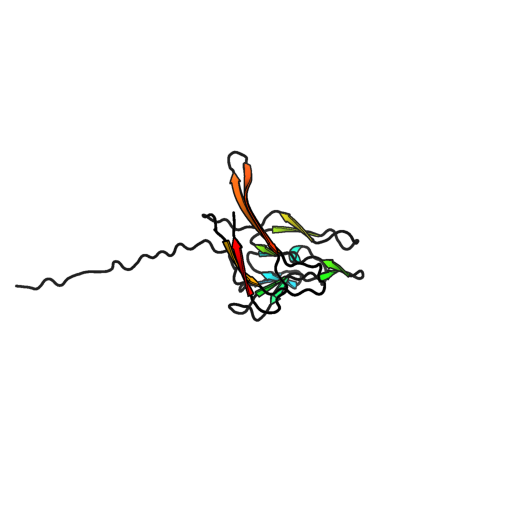ATOM 1285 N N . GLU A 1 175 ? 9.436 -2.712 11.882 1.00 97.69 175 GLU A N 1
ATOM 1286 C CA . GLU A 1 175 ? 8.398 -2.544 12.894 1.00 97.69 175 GLU A CA 1
ATOM 1287 C C . GLU A 1 175 ? 8.013 -1.064 12.983 1.00 97.69 175 GLU A C 1
ATOM 1289 O O . GLU A 1 175 ? 8.870 -0.196 13.143 1.00 97.69 175 GLU A O 1
ATOM 1294 N N . ILE A 1 176 ? 6.716 -0.777 12.868 1.00 97.62 176 ILE A N 1
ATOM 1295 C CA . ILE A 1 176 ? 6.152 0.572 12.925 1.00 97.62 176 ILE A CA 1
ATOM 1296 C C . ILE A 1 176 ? 5.219 0.638 14.126 1.00 97.62 176 ILE A C 1
ATOM 1298 O O . ILE A 1 176 ? 4.152 0.025 14.117 1.00 97.62 176 ILE A O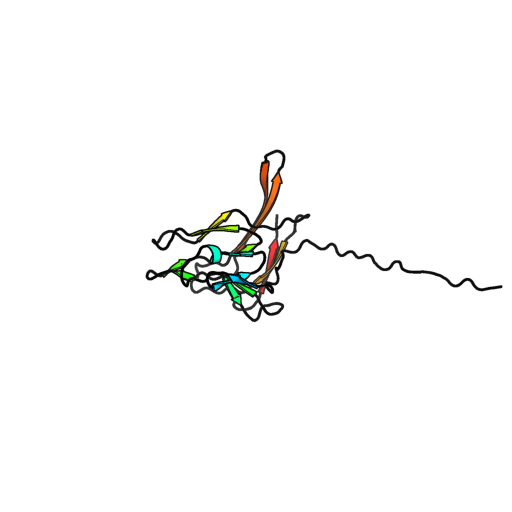 1
ATOM 1302 N N . ASN A 1 177 ? 5.625 1.372 15.158 1.00 97.31 177 ASN A N 1
ATOM 1303 C CA . ASN A 1 177 ? 4.828 1.562 16.368 1.00 97.31 177 ASN A CA 1
ATOM 1304 C C . ASN A 1 177 ? 3.641 2.494 16.103 1.00 97.31 177 ASN A C 1
ATOM 1306 O O . ASN A 1 177 ? 3.776 3.499 15.404 1.00 97.31 177 ASN A O 1
ATOM 1310 N N . LEU A 1 178 ? 2.489 2.164 16.686 1.00 95.50 178 LEU A N 1
ATOM 1311 C CA . LEU A 1 178 ? 1.245 2.906 16.516 1.00 95.50 178 LEU A CA 1
ATOM 1312 C C . LEU A 1 178 ? 0.911 3.657 17.818 1.00 95.50 178 LEU A C 1
ATOM 1314 O O . LEU A 1 178 ? 0.638 2.999 18.827 1.00 95.50 178 LEU A O 1
ATOM 1318 N N . PRO A 1 179 ? 0.948 5.006 17.826 1.00 89.75 179 PRO A N 1
ATOM 1319 C CA . PRO A 1 179 ? 0.631 5.809 19.010 1.00 89.75 179 PRO A CA 1
ATOM 1320 C C . PRO A 1 179 ? -0.832 5.667 19.452 1.00 89.75 179 PRO A C 1
ATOM 1322 O O . PRO A 1 179 ? -1.719 5.343 18.627 1.00 89.75 179 PRO A O 1
#

Solvent-accessible surface area (backbone atoms only — not comparable to full-atom values): 11320 Å² total; per-residue (Å²): 140,83,84,85,77,86,83,85,80,74,88,71,76,81,73,70,67,78,75,68,77,63,69,65,59,74,60,37,76,50,70,48,70,43,97,84,73,44,53,39,49,52,60,43,25,48,41,52,80,58,52,65,83,89,44,60,21,43,41,80,35,75,77,20,96,59,80,62,20,27,80,42,71,34,71,27,55,40,77,99,80,51,47,70,31,54,40,48,78,40,51,24,70,48,46,64,47,55,67,47,91,77,87,78,41,47,57,40,86,74,49,74,35,60,72,93,62,99,69,86,68,63,57,53,73,53,70,44,66,36,81,70,97,49,94,82,68,70,54,72,50,77,49,77,43,68,45,80,37,81,89,76,73,43,76,43,81,66,27,70,37,76,46,76,54,68,81,32,94,54,82,39,80,49,76,47,66,43,101

pLDDT: mean 87.29, std 15.02, range [40.19, 98.25]